Protein AF-A0ABD0YNB4-F1 (afdb_monomer_lite)

Structure (mmCIF, N/CA/C/O backbone):
data_AF-A0ABD0YNB4-F1
#
_entry.id   AF-A0ABD0YNB4-F1
#
loop_
_atom_site.group_PDB
_atom_site.id
_atom_site.type_symbol
_atom_site.label_atom_id
_atom_site.label_alt_id
_atom_site.label_comp_id
_atom_site.label_asym_id
_atom_site.label_entity_id
_atom_site.label_seq_id
_atom_site.pdbx_PDB_ins_code
_atom_site.Cartn_x
_atom_site.Cartn_y
_atom_site.Cartn_z
_atom_site.occupancy
_atom_site.B_iso_or_equiv
_atom_site.auth_seq_id
_atom_site.auth_comp_id
_atom_site.auth_asym_id
_atom_site.auth_atom_id
_atom_site.pdbx_PDB_model_num
ATOM 1 N N . MET A 1 1 ? 12.317 -0.339 2.450 1.00 82.00 1 MET A N 1
ATOM 2 C CA . MET A 1 1 ? 10.847 -0.468 2.370 1.00 82.00 1 MET A CA 1
ATOM 3 C C . MET A 1 1 ? 10.523 -1.941 2.493 1.00 82.00 1 MET A C 1
ATOM 5 O O . MET A 1 1 ? 11.152 -2.725 1.798 1.00 82.00 1 MET A O 1
ATOM 9 N N . LEU A 1 2 ? 9.630 -2.320 3.398 1.00 81.44 2 LEU A N 1
ATOM 10 C CA . LEU A 1 2 ? 9.230 -3.713 3.600 1.00 81.44 2 LEU A CA 1
ATOM 11 C C . LEU A 1 2 ? 7.860 -3.929 2.952 1.00 81.44 2 LEU A C 1
ATOM 13 O O . LEU A 1 2 ? 6.953 -3.135 3.179 1.00 81.44 2 LEU A O 1
ATOM 17 N N . ILE A 1 3 ? 7.726 -4.971 2.138 1.00 80.88 3 ILE A N 1
ATOM 18 C CA . ILE A 1 3 ? 6.467 -5.367 1.508 1.00 80.88 3 ILE A CA 1
ATOM 19 C C . ILE A 1 3 ? 6.102 -6.736 2.058 1.00 80.88 3 ILE A C 1
ATOM 21 O O . ILE A 1 3 ? 6.838 -7.705 1.867 1.00 80.88 3 ILE A O 1
ATOM 25 N N . LEU A 1 4 ? 4.978 -6.791 2.762 1.00 76.44 4 LEU A N 1
ATOM 26 C CA . LEU A 1 4 ? 4.425 -8.001 3.343 1.00 76.44 4 LEU A CA 1
ATOM 27 C C . LEU A 1 4 ? 3.108 -8.335 2.656 1.00 76.44 4 LEU A C 1
ATOM 29 O O . LEU A 1 4 ? 2.296 -7.456 2.360 1.00 76.44 4 LEU A O 1
ATOM 33 N N . SER A 1 5 ? 2.878 -9.618 2.444 1.00 75.94 5 SER A N 1
ATOM 34 C CA . SER A 1 5 ? 1.651 -10.124 1.852 1.00 75.94 5 SER A CA 1
ATOM 35 C C . SER A 1 5 ? 1.258 -11.447 2.482 1.00 75.94 5 SER A C 1
ATOM 37 O O . SER A 1 5 ? 2.125 -12.252 2.818 1.00 75.94 5 SER A O 1
ATOM 39 N N . ARG A 1 6 ? -0.050 -11.688 2.610 1.00 65.06 6 ARG A N 1
ATOM 40 C CA . ARG A 1 6 ? -0.558 -12.986 3.080 1.00 65.06 6 ARG A CA 1
ATOM 41 C C . ARG A 1 6 ? -0.486 -14.079 2.013 1.00 65.06 6 ARG A C 1
ATOM 43 O O . ARG A 1 6 ? -0.514 -15.256 2.338 1.00 65.06 6 ARG A O 1
ATOM 50 N N . VAL A 1 7 ? -0.299 -13.720 0.743 1.00 56.59 7 VAL A N 1
ATOM 51 C CA . VAL A 1 7 ? -0.132 -14.704 -0.333 1.00 56.59 7 VAL A CA 1
ATOM 52 C C . VAL A 1 7 ? 1.343 -14.950 -0.574 1.00 56.59 7 VAL A C 1
ATOM 54 O O . VAL A 1 7 ? 1.975 -14.351 -1.438 1.00 56.59 7 VAL A O 1
ATOM 57 N N . GLY A 1 8 ? 1.891 -15.889 0.184 1.00 46.72 8 GLY A N 1
ATOM 58 C CA . GLY A 1 8 ? 3.051 -16.627 -0.285 1.00 46.72 8 GLY A CA 1
ATOM 59 C C . GLY A 1 8 ? 2.567 -17.665 -1.285 1.00 46.72 8 GLY A C 1
ATOM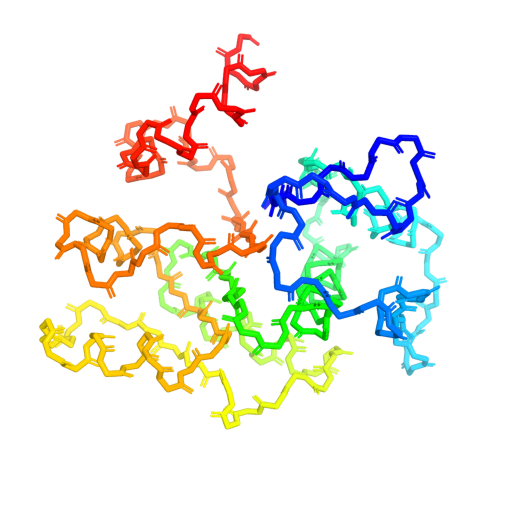 60 O O . GLY A 1 8 ? 2.201 -18.765 -0.880 1.00 46.72 8 GLY A O 1
ATOM 61 N N . GLY A 1 9 ? 2.524 -17.335 -2.577 1.00 44.91 9 GLY A N 1
ATOM 62 C CA . GLY A 1 9 ? 2.409 -18.373 -3.598 1.00 44.91 9 GLY A CA 1
ATOM 63 C C . GLY A 1 9 ? 3.583 -19.328 -3.406 1.00 44.91 9 GLY A C 1
ATOM 64 O O . GLY A 1 9 ? 4.727 -18.949 -3.668 1.00 44.91 9 GLY A O 1
ATOM 65 N N . LYS A 1 10 ? 3.335 -20.539 -2.890 1.00 41.69 10 LYS A N 1
ATOM 66 C CA . LYS A 1 10 ? 4.365 -21.579 -2.896 1.00 41.69 10 LYS A CA 1
ATOM 67 C C . L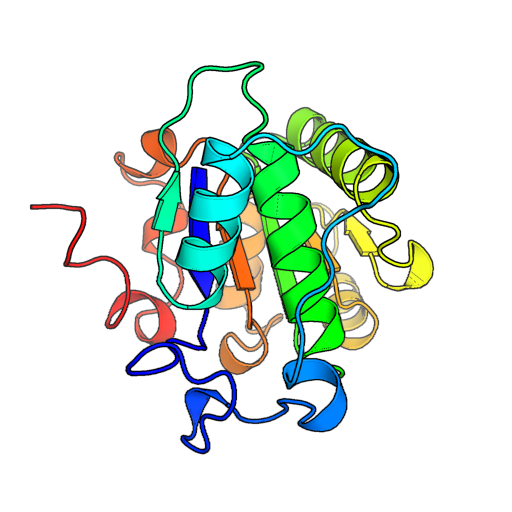YS A 1 10 ? 4.730 -21.813 -4.363 1.00 41.69 10 LYS A C 1
ATOM 69 O O . LYS A 1 10 ? 3.858 -22.000 -5.207 1.00 41.69 10 LYS A O 1
ATOM 74 N N . ASP A 1 11 ? 6.016 -21.681 -4.664 1.00 50.84 11 ASP A N 1
ATOM 75 C CA . ASP A 1 11 ? 6.606 -22.028 -5.960 1.00 50.84 11 ASP A CA 1
ATOM 76 C C . ASP A 1 11 ? 6.149 -21.186 -7.167 1.00 50.84 11 ASP A C 1
ATOM 78 O O . ASP A 1 11 ? 6.137 -21.653 -8.303 1.00 50.84 11 ASP A O 1
ATOM 82 N N . GLY A 1 12 ? 5.813 -19.907 -6.952 1.00 50.81 12 GLY A N 1
ATOM 83 C CA . GLY A 1 12 ? 5.569 -18.962 -8.054 1.00 50.81 12 GLY A CA 1
ATOM 84 C C . GLY A 1 12 ? 4.272 -19.207 -8.833 1.00 50.81 12 GLY A C 1
ATOM 85 O O . GLY A 1 12 ? 4.070 -18.604 -9.889 1.00 50.81 12 GLY A O 1
ATOM 86 N N . CYS A 1 13 ? 3.386 -20.060 -8.313 1.00 48.88 13 CYS A N 1
ATOM 87 C CA . CYS A 1 13 ? 2.046 -20.232 -8.846 1.00 48.88 13 CYS A CA 1
ATOM 88 C C . CYS A 1 13 ? 1.112 -19.163 -8.258 1.00 48.88 13 CYS A C 1
ATOM 90 O O . CYS A 1 13 ? 1.009 -19.009 -7.041 1.00 48.88 13 CYS A O 1
ATOM 92 N N . LEU A 1 14 ? 0.426 -18.417 -9.130 1.00 53.97 14 LEU A N 1
ATOM 93 C CA . LEU A 1 14 ? -0.563 -17.397 -8.748 1.00 53.97 14 LEU A CA 1
ATOM 94 C C . LEU A 1 14 ? -1.839 -18.005 -8.138 1.00 53.97 14 LEU A C 1
ATOM 96 O O . LEU A 1 14 ? -2.616 -17.297 -7.505 1.00 53.97 14 LEU A O 1
ATOM 100 N N . LEU A 1 15 ? -2.059 -19.307 -8.334 1.00 51.72 15 LEU A N 1
ATOM 101 C CA . LEU A 1 15 ? -3.236 -20.028 -7.869 1.00 51.72 15 LEU A CA 1
ATOM 102 C C . LEU A 1 15 ? -2.878 -20.823 -6.609 1.00 51.72 15 LEU A C 1
ATOM 104 O O . LEU A 1 15 ? -2.330 -21.920 -6.680 1.00 51.72 15 LEU A O 1
ATOM 108 N N . TYR A 1 16 ? -3.174 -20.246 -5.446 1.00 56.62 16 TYR A N 1
ATOM 109 C CA . TYR A 1 16 ? -3.058 -20.901 -4.146 1.00 56.62 16 TYR A CA 1
ATOM 110 C C . TYR A 1 16 ? -4.453 -21.010 -3.522 1.00 56.62 16 TYR A C 1
ATOM 112 O O . TYR A 1 16 ? -5.180 -20.025 -3.502 1.00 56.62 16 TYR A O 1
ATOM 120 N N . ASN A 1 17 ? -4.819 -22.188 -3.004 1.00 53.78 17 ASN A N 1
ATOM 121 C CA . ASN A 1 17 ? -6.152 -22.466 -2.439 1.00 53.78 17 ASN A CA 1
ATOM 122 C C . ASN A 1 17 ? -6.136 -22.698 -0.912 1.00 53.78 17 ASN A C 1
ATOM 124 O O . ASN A 1 17 ? -7.071 -23.276 -0.363 1.00 53.78 17 ASN A O 1
ATOM 128 N N . GLY A 1 18 ? -5.074 -22.296 -0.203 1.00 61.97 18 GLY A N 1
ATOM 129 C CA . GLY A 1 18 ? -5.053 -22.365 1.265 1.00 61.97 18 GLY A CA 1
ATOM 130 C C . GLY A 1 18 ? -5.853 -21.236 1.925 1.00 61.97 18 GLY A C 1
ATOM 131 O O . GLY A 1 18 ? -6.224 -20.269 1.265 1.00 61.97 18 GLY A O 1
ATOM 132 N N . ALA A 1 19 ? -6.057 -21.313 3.245 1.00 63.75 19 ALA A N 1
ATOM 133 C CA . ALA A 1 19 ? -6.805 -20.306 4.015 1.00 63.75 19 ALA A CA 1
ATOM 134 C C . ALA A 1 19 ? -6.284 -18.863 3.818 1.00 63.75 19 ALA A C 1
ATOM 136 O O . ALA A 1 19 ? -7.056 -17.910 3.797 1.00 63.75 19 ALA A O 1
ATOM 137 N N . GLU A 1 20 ? -4.979 -18.692 3.587 1.00 63.22 20 GLU A N 1
ATOM 138 C CA . GLU A 1 20 ? -4.369 -17.386 3.291 1.00 63.22 20 GLU A CA 1
ATOM 139 C C . GLU A 1 20 ? -4.918 -16.738 1.997 1.00 63.22 20 GLU A C 1
ATOM 141 O O . GLU A 1 20 ? -4.950 -15.509 1.877 1.00 63.22 20 GLU A O 1
ATOM 146 N N . ALA A 1 21 ? -5.383 -17.552 1.039 1.00 69.06 21 ALA A N 1
ATOM 147 C CA . ALA A 1 21 ? -5.965 -17.112 -0.228 1.00 69.06 21 ALA A CA 1
ATOM 148 C C . ALA A 1 21 ? -7.466 -16.796 -0.154 1.00 69.06 21 ALA A C 1
ATOM 150 O O . ALA A 1 21 ? -8.064 -16.453 -1.173 1.00 69.06 21 ALA A O 1
ATOM 151 N N . GLU A 1 22 ? -8.087 -16.858 1.025 1.00 78.56 22 GLU A N 1
ATOM 152 C CA . GLU A 1 22 ? -9.493 -16.492 1.193 1.00 78.56 22 GLU A CA 1
ATOM 153 C C . GLU A 1 22 ? -9.784 -15.092 0.618 1.00 78.56 22 GLU A C 1
ATOM 155 O O . GLU A 1 22 ? -9.118 -14.103 0.959 1.00 78.56 22 GLU A O 1
ATOM 160 N N . GLY A 1 23 ? -10.789 -15.018 -0.261 1.00 82.56 23 GLY A N 1
ATOM 161 C CA . GLY A 1 23 ? -11.190 -13.797 -0.961 1.00 82.56 23 GLY A CA 1
ATOM 162 C C . GLY A 1 23 ? -10.375 -13.469 -2.218 1.00 82.56 23 GLY A C 1
ATOM 163 O O . GLY A 1 23 ? -10.531 -12.368 -2.749 1.00 82.56 23 GLY A O 1
ATOM 164 N N . PHE A 1 24 ? -9.510 -14.378 -2.686 1.00 86.56 24 PHE A N 1
ATOM 165 C CA . PHE A 1 24 ? -8.754 -14.216 -3.929 1.00 86.56 24 PHE A CA 1
ATOM 166 C C . PHE A 1 24 ? -9.649 -14.392 -5.159 1.00 86.56 24 PHE A C 1
ATOM 168 O O . PHE A 1 24 ? -10.348 -15.392 -5.316 1.00 86.56 24 PHE A O 1
ATOM 175 N N . HIS A 1 25 ? -9.601 -13.428 -6.070 1.00 86.81 25 HIS A N 1
ATOM 176 C CA . HIS A 1 25 ? -10.350 -13.452 -7.314 1.00 86.81 25 HIS A CA 1
ATOM 177 C C . HIS A 1 25 ? -9.531 -14.133 -8.415 1.00 86.81 25 HIS A C 1
ATOM 179 O O . HIS A 1 25 ? -8.667 -13.508 -9.033 1.00 86.81 25 HIS A O 1
ATOM 185 N N . ILE A 1 26 ? -9.843 -15.403 -8.694 1.00 83.12 26 ILE A N 1
ATOM 186 C CA . ILE A 1 26 ? -9.086 -16.286 -9.601 1.00 83.12 26 ILE A CA 1
ATOM 187 C C . ILE A 1 26 ? -8.769 -15.606 -10.938 1.00 83.12 26 ILE A C 1
ATOM 189 O O . ILE A 1 26 ? -7.603 -15.478 -11.297 1.00 83.12 26 ILE A O 1
ATOM 193 N N . ALA A 1 27 ? -9.780 -15.090 -11.643 1.00 85.44 27 ALA A N 1
ATOM 194 C CA . ALA A 1 27 ? -9.582 -14.474 -12.958 1.00 85.44 27 ALA A CA 1
ATOM 195 C C . ALA A 1 27 ? -8.778 -13.160 -12.913 1.00 85.44 27 ALA A C 1
ATOM 197 O O . ALA A 1 27 ? -8.193 -12.754 -13.911 1.00 85.44 27 ALA A O 1
ATOM 198 N N . ALA A 1 28 ? -8.736 -12.475 -11.766 1.00 86.88 28 ALA A N 1
ATOM 199 C CA . ALA A 1 28 ? -7.890 -11.290 -11.617 1.00 86.88 28 ALA A CA 1
ATOM 200 C C . ALA A 1 28 ? -6.448 -11.692 -11.295 1.00 86.88 28 ALA A C 1
ATOM 202 O O . ALA A 1 28 ? -5.525 -10.991 -11.707 1.00 86.88 28 ALA A O 1
ATOM 203 N N . GLY A 1 29 ? -6.301 -12.799 -10.564 1.00 84.62 29 GLY A N 1
ATOM 204 C CA . GLY A 1 29 ? -5.067 -13.419 -10.110 1.00 84.62 29 GLY A CA 1
ATOM 205 C C . GLY A 1 29 ? -4.245 -14.116 -11.183 1.00 84.62 29 GLY A C 1
ATOM 206 O O . GLY A 1 29 ? -3.055 -14.296 -10.982 1.00 84.62 29 GLY A O 1
ATOM 207 N N . THR A 1 30 ? -4.821 -14.477 -12.333 1.00 83.81 30 THR A N 1
ATOM 208 C CA . THR A 1 30 ? -4.075 -15.126 -13.431 1.00 83.81 30 THR A CA 1
ATOM 209 C C . THR A 1 30 ? -2.986 -14.242 -14.039 1.00 83.81 30 THR A C 1
ATOM 211 O O . THR A 1 30 ? -2.114 -14.739 -14.748 1.00 83.81 30 THR A O 1
ATOM 214 N N . SER A 1 31 ? -3.024 -12.935 -13.784 1.00 88.31 31 SER A N 1
ATOM 215 C CA . SER A 1 31 ? -2.008 -11.986 -14.222 1.00 88.31 31 SER A CA 1
ATOM 216 C C . SER A 1 31 ? -1.770 -10.897 -13.179 1.00 88.31 31 SER A C 1
ATOM 218 O O . SER A 1 31 ? -2.612 -10.626 -12.320 1.00 88.31 31 SER A O 1
ATOM 220 N N . TYR A 1 32 ? -0.613 -10.240 -13.277 1.00 92.69 32 TYR A N 1
ATOM 221 C CA . TYR A 1 32 ? -0.366 -8.970 -12.606 1.00 92.69 32 TYR A CA 1
ATOM 222 C C . TYR A 1 32 ? -0.268 -7.854 -13.647 1.00 92.69 32 TYR A C 1
ATOM 224 O O . TYR A 1 32 ? 0.179 -8.064 -14.774 1.00 92.69 32 TYR A O 1
ATOM 232 N N . ILE A 1 33 ? -0.688 -6.656 -13.263 1.00 94.62 33 ILE A N 1
ATOM 233 C CA . ILE A 1 33 ? -0.614 -5.449 -14.073 1.00 94.62 33 ILE A CA 1
ATOM 234 C C . ILE A 1 33 ? 0.653 -4.687 -13.699 1.00 94.62 33 ILE A C 1
ATOM 236 O O . ILE A 1 33 ? 0.901 -4.405 -12.525 1.00 94.62 33 ILE A O 1
ATOM 240 N N . TYR A 1 34 ? 1.436 -4.344 -14.716 1.00 95.12 34 TYR A N 1
ATOM 241 C CA . TYR A 1 34 ? 2.589 -3.457 -14.632 1.00 95.12 34 TYR A CA 1
ATOM 242 C C . TYR A 1 34 ? 2.307 -2.226 -15.506 1.00 95.12 34 TYR A C 1
ATOM 244 O O . TYR A 1 34 ? 1.738 -2.389 -16.588 1.00 95.12 34 TYR A O 1
ATOM 252 N N . PRO A 1 35 ? 2.646 -1.006 -15.065 1.00 94.00 35 PRO A N 1
ATOM 253 C CA . PRO A 1 35 ? 2.283 0.202 -15.792 1.00 94.00 35 PRO A CA 1
ATOM 254 C C . PRO A 1 35 ? 3.041 0.296 -17.121 1.00 94.00 35 PRO A C 1
ATOM 256 O O . PRO A 1 35 ? 4.241 0.035 -17.185 1.00 94.00 35 PRO A O 1
ATOM 259 N N . THR A 1 36 ? 2.337 0.685 -18.184 1.00 91.25 36 THR A N 1
ATOM 260 C CA . THR A 1 36 ? 2.880 0.798 -19.551 1.00 91.25 36 THR A CA 1
ATOM 261 C C . THR A 1 36 ? 3.365 2.206 -19.894 1.00 91.25 36 THR A C 1
ATOM 263 O O . THR A 1 36 ? 4.076 2.395 -20.875 1.00 91.25 36 THR A O 1
ATOM 266 N N . ASN A 1 37 ? 3.010 3.199 -19.078 1.00 90.19 37 ASN A N 1
ATOM 267 C CA . ASN A 1 37 ? 3.365 4.610 -19.240 1.00 90.19 37 ASN A CA 1
ATOM 268 C C . ASN A 1 37 ? 4.705 4.997 -18.581 1.00 90.19 37 ASN A C 1
ATOM 270 O O . ASN A 1 37 ? 5.059 6.173 -18.568 1.00 90.19 37 ASN A O 1
ATOM 274 N N . PHE A 1 38 ? 5.452 4.031 -18.038 1.00 89.75 38 PHE A N 1
ATOM 275 C CA . PHE A 1 38 ? 6.780 4.240 -17.455 1.00 89.75 38 PHE A CA 1
ATOM 276 C C . PHE A 1 38 ? 7.816 3.334 -18.130 1.00 89.75 38 PHE A C 1
ATOM 278 O O . PHE A 1 38 ? 7.490 2.207 -18.507 1.00 89.75 38 PHE A O 1
ATOM 285 N N . PRO A 1 39 ? 9.083 3.776 -18.250 1.00 90.50 39 PRO A N 1
ATOM 286 C CA . PRO A 1 39 ? 10.145 2.926 -18.769 1.00 90.50 39 PRO A CA 1
ATOM 287 C C . PRO A 1 39 ? 10.370 1.729 -17.844 1.00 90.50 39 PRO A C 1
ATOM 289 O O . PRO A 1 39 ? 10.565 1.883 -16.635 1.00 90.50 39 PRO A O 1
ATOM 292 N N . VAL A 1 40 ? 10.389 0.530 -18.423 1.00 92.06 40 VAL A N 1
ATOM 293 C CA . VAL A 1 40 ? 10.623 -0.703 -17.672 1.00 92.06 40 VAL A CA 1
ATOM 294 C C . VAL A 1 40 ? 12.093 -0.783 -17.275 1.00 92.06 40 VAL A C 1
ATOM 296 O O . VAL A 1 40 ? 12.987 -0.820 -18.119 1.00 92.06 40 VAL A O 1
ATOM 299 N N . ARG A 1 41 ? 12.350 -0.847 -15.968 1.00 95.06 41 ARG A N 1
ATOM 300 C CA . ARG A 1 41 ? 13.682 -1.113 -15.418 1.00 95.06 41 ARG A CA 1
ATOM 301 C C . ARG A 1 41 ? 13.718 -2.529 -14.872 1.00 95.06 41 ARG A C 1
ATOM 303 O O . ARG A 1 41 ? 12.956 -2.856 -13.961 1.00 95.06 41 ARG A O 1
ATOM 310 N N . GLN A 1 42 ? 14.634 -3.352 -15.381 1.00 94.31 42 GLN A N 1
ATOM 311 C CA . GLN A 1 42 ? 14.673 -4.782 -15.062 1.00 94.31 42 GLN A CA 1
ATOM 312 C C . GLN A 1 42 ? 14.743 -5.056 -13.553 1.00 94.31 42 GLN A C 1
ATOM 314 O O . GLN A 1 42 ? 14.032 -5.922 -13.053 1.00 94.31 42 GLN A O 1
ATOM 319 N N . TYR A 1 43 ? 15.528 -4.277 -12.799 1.00 94.69 43 TYR A N 1
ATOM 320 C CA . TYR A 1 43 ? 15.617 -4.442 -11.345 1.00 94.69 43 TYR A CA 1
ATOM 321 C C . TYR A 1 43 ? 14.276 -4.181 -10.638 1.00 94.69 43 TYR A C 1
ATOM 323 O O . TYR A 1 43 ? 13.929 -4.907 -9.710 1.00 94.69 43 TYR A O 1
ATOM 331 N N . GLN A 1 44 ? 13.488 -3.199 -11.095 1.00 95.62 44 GLN A N 1
ATOM 332 C CA . GLN A 1 44 ? 12.164 -2.914 -10.534 1.00 95.62 44 GLN A CA 1
ATOM 333 C C . GLN A 1 44 ? 11.183 -4.030 -10.882 1.00 95.62 44 GLN A C 1
ATOM 335 O O . GLN A 1 44 ? 10.436 -4.464 -10.014 1.00 95.62 44 GLN A O 1
ATOM 340 N N . ALA A 1 45 ? 11.205 -4.523 -12.125 1.00 94.69 45 ALA A N 1
ATOM 341 C CA . ALA A 1 45 ? 10.367 -5.640 -12.556 1.00 94.69 45 ALA A CA 1
ATOM 342 C C . ALA A 1 45 ? 10.652 -6.914 -11.742 1.00 94.69 45 ALA A C 1
ATOM 344 O O . ALA A 1 45 ? 9.721 -7.547 -11.242 1.00 94.69 45 ALA A O 1
ATOM 345 N N . THR A 1 46 ? 11.930 -7.241 -11.527 1.00 94.44 46 THR A N 1
ATOM 346 C CA . THR A 1 46 ? 12.341 -8.360 -10.669 1.00 94.44 46 THR A CA 1
ATOM 347 C C . THR A 1 46 ? 11.871 -8.160 -9.230 1.00 94.44 46 THR A C 1
ATOM 349 O O . THR A 1 46 ? 11.289 -9.073 -8.653 1.00 94.44 46 THR A O 1
ATOM 352 N N . MET A 1 47 ? 12.060 -6.970 -8.649 1.00 94.88 47 MET A N 1
ATOM 353 C CA . MET A 1 47 ? 11.620 -6.688 -7.277 1.00 94.88 47 MET A CA 1
ATOM 354 C C . MET A 1 47 ? 10.098 -6.743 -7.123 1.00 94.88 47 MET A C 1
ATOM 356 O O . MET A 1 47 ? 9.626 -7.289 -6.129 1.00 94.88 47 MET A O 1
ATOM 360 N N . VAL A 1 48 ? 9.328 -6.242 -8.096 1.00 95.06 48 VAL A N 1
ATOM 361 C CA . VAL A 1 48 ? 7.862 -6.372 -8.118 1.00 95.06 48 VAL A CA 1
ATOM 362 C C . VAL A 1 48 ? 7.474 -7.843 -8.144 1.00 95.06 48 VAL A C 1
ATOM 364 O O . VAL A 1 48 ? 6.712 -8.277 -7.286 1.00 95.06 48 VAL A O 1
ATOM 367 N N . LYS A 1 49 ? 8.033 -8.622 -9.079 1.00 92.00 49 LYS A N 1
ATOM 368 C CA . LYS A 1 49 ? 7.730 -10.051 -9.201 1.00 92.00 49 LYS A CA 1
ATOM 369 C C . LYS A 1 49 ? 8.029 -10.783 -7.895 1.00 92.00 49 LYS A C 1
ATOM 371 O O . LYS A 1 49 ? 7.160 -11.476 -7.391 1.00 92.00 49 LYS A O 1
ATOM 376 N N . THR A 1 50 ? 9.204 -10.579 -7.303 1.00 91.06 50 THR A N 1
ATOM 377 C CA . THR A 1 50 ? 9.551 -11.177 -6.006 1.00 91.06 50 THR A CA 1
ATOM 378 C C . THR A 1 50 ? 8.572 -10.755 -4.909 1.00 91.06 50 THR A C 1
ATOM 380 O O . THR A 1 50 ? 8.064 -11.616 -4.199 1.00 91.06 50 THR A O 1
ATOM 383 N N . SER A 1 51 ? 8.239 -9.464 -4.822 1.00 90.88 51 SER A N 1
ATOM 384 C CA . SER A 1 51 ? 7.339 -8.918 -3.793 1.00 90.88 51 SER A CA 1
ATOM 385 C C . SER A 1 51 ? 5.885 -9.384 -3.920 1.00 90.88 51 SER A C 1
ATOM 387 O O . SER A 1 51 ? 5.141 -9.307 -2.949 1.00 90.88 51 SER A O 1
ATOM 389 N N . LEU A 1 52 ? 5.459 -9.848 -5.101 1.00 89.44 52 LEU A N 1
ATOM 390 C CA . LEU A 1 52 ? 4.116 -10.404 -5.298 1.00 89.44 52 LEU A CA 1
ATOM 391 C C . LEU A 1 52 ? 3.959 -11.795 -4.675 1.00 89.44 52 LEU A C 1
ATOM 393 O O . LEU A 1 52 ? 2.846 -12.146 -4.295 1.00 89.44 52 LEU A O 1
ATOM 397 N N . PHE A 1 53 ? 5.050 -12.562 -4.566 1.00 82.81 53 PHE A N 1
ATOM 398 C CA . PHE A 1 53 ? 5.031 -13.959 -4.108 1.00 82.81 53 PHE A CA 1
ATOM 399 C C . PHE A 1 53 ? 5.778 -14.191 -2.7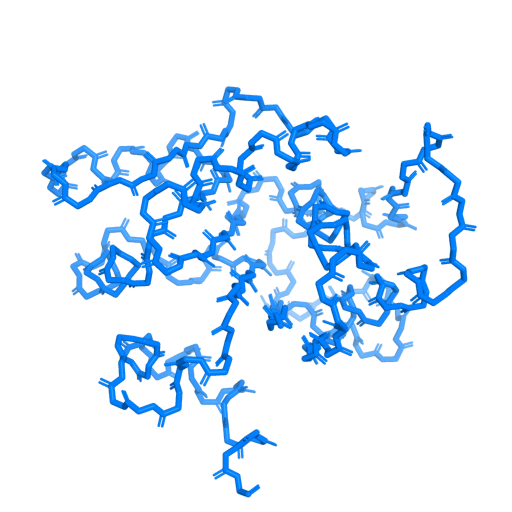94 1.00 82.81 53 PHE A C 1
ATOM 401 O O . PHE A 1 53 ? 5.671 -15.267 -2.207 1.00 82.81 53 PHE A O 1
ATOM 408 N N . LYS A 1 54 ? 6.589 -13.224 -2.355 1.00 83.38 54 LYS A N 1
ATOM 409 C CA . LYS A 1 54 ? 7.423 -13.322 -1.158 1.00 83.38 54 LYS A CA 1
ATOM 410 C C . LYS A 1 54 ? 7.417 -12.006 -0.400 1.00 83.38 54 LYS A C 1
ATOM 412 O O . LYS A 1 54 ? 7.549 -10.929 -0.983 1.00 83.38 54 LYS A O 1
ATOM 417 N N . ASN A 1 55 ? 7.390 -12.114 0.922 1.00 83.62 55 ASN A N 1
ATOM 418 C CA . ASN A 1 55 ? 7.688 -10.986 1.794 1.00 83.62 55 ASN A CA 1
ATOM 419 C C . ASN A 1 55 ? 9.098 -10.484 1.491 1.00 83.62 55 ASN A C 1
ATOM 421 O O . ASN A 1 55 ? 10.053 -11.261 1.490 1.00 83.62 55 ASN A O 1
ATOM 425 N N . THR A 1 56 ? 9.213 -9.201 1.170 1.00 86.62 56 THR A N 1
ATOM 426 C CA . THR A 1 56 ? 10.422 -8.654 0.557 1.00 86.62 56 THR A CA 1
ATOM 427 C C . THR A 1 56 ? 10.835 -7.363 1.246 1.00 86.62 56 THR A C 1
ATOM 429 O O . THR A 1 56 ? 10.082 -6.387 1.287 1.00 86.62 56 THR A O 1
ATOM 432 N N . LEU A 1 57 ? 12.074 -7.329 1.742 1.00 89.81 57 LEU A N 1
ATOM 433 C CA . LEU A 1 57 ? 12.743 -6.095 2.140 1.00 89.81 57 LEU A CA 1
ATOM 434 C C . LEU A 1 57 ? 13.423 -5.475 0.914 1.00 89.81 57 LEU A C 1
ATOM 436 O O . LEU A 1 57 ? 14.489 -5.904 0.480 1.00 89.81 57 LEU A O 1
ATOM 440 N N . VAL A 1 58 ? 12.810 -4.436 0.356 1.00 89.50 58 VAL A N 1
ATOM 441 C CA . VAL A 1 58 ? 13.378 -3.670 -0.755 1.00 89.50 58 VAL A CA 1
ATOM 442 C C . VAL A 1 58 ? 14.368 -2.644 -0.204 1.00 89.50 58 VAL A C 1
ATOM 444 O O . VAL A 1 58 ? 13.977 -1.616 0.373 1.00 89.50 58 VAL A O 1
ATOM 447 N N . SER A 1 59 ? 15.655 -2.925 -0.412 1.00 90.38 59 SER A N 1
ATOM 448 C CA . SER A 1 59 ? 16.770 -2.025 -0.113 1.00 90.38 59 SER A CA 1
ATOM 449 C C . SER A 1 59 ? 17.266 -1.363 -1.399 1.00 90.38 59 SER A C 1
ATOM 451 O O . SER A 1 59 ? 18.049 -1.927 -2.157 1.00 90.38 59 SER A O 1
ATOM 453 N N . LEU A 1 60 ? 16.751 -0.165 -1.672 1.00 90.00 60 LEU A N 1
ATOM 454 C CA . LEU A 1 60 ? 17.191 0.691 -2.772 1.00 90.00 60 LEU A CA 1
ATOM 455 C C . LEU A 1 60 ? 17.496 2.095 -2.233 1.00 90.00 60 LEU A C 1
ATOM 457 O O . LEU A 1 60 ? 16.722 2.592 -1.402 1.00 90.00 60 LEU A O 1
ATOM 461 N N . PRO A 1 61 ? 18.536 2.779 -2.741 1.00 88.12 61 PRO A N 1
ATOM 462 C CA . PRO A 1 61 ? 18.726 4.213 -2.549 1.00 88.12 61 PRO A CA 1
ATOM 463 C C . PRO A 1 61 ? 17.480 5.051 -2.883 1.00 88.12 61 PRO A C 1
ATOM 465 O O . PRO A 1 61 ? 16.545 4.621 -3.573 1.00 88.12 61 PRO A O 1
ATOM 468 N N . THR A 1 62 ? 17.415 6.264 -2.343 1.00 86.06 62 THR A N 1
ATOM 469 C CA . THR A 1 62 ? 16.350 7.225 -2.673 1.00 86.06 62 THR A CA 1
ATOM 470 C C . THR A 1 62 ? 16.426 7.611 -4.152 1.00 86.06 62 THR A C 1
ATOM 472 O O . THR A 1 62 ? 17.500 7.633 -4.739 1.00 86.06 62 THR A O 1
ATOM 475 N N . GLY A 1 63 ? 15.273 7.832 -4.787 1.00 85.06 63 GLY A N 1
ATOM 476 C CA . GLY A 1 63 ? 15.196 8.150 -6.220 1.00 85.06 63 GLY A CA 1
ATOM 477 C C . GLY A 1 63 ? 15.211 6.943 -7.171 1.00 85.06 63 GLY A C 1
ATOM 478 O O . GLY A 1 63 ? 14.842 7.091 -8.331 1.00 85.06 63 GLY A O 1
ATOM 479 N N . LEU A 1 64 ? 15.517 5.725 -6.699 1.00 88.00 64 LEU A N 1
ATOM 480 C CA . LEU A 1 64 ? 15.535 4.518 -7.551 1.00 88.00 64 LEU A CA 1
ATOM 481 C C . LEU A 1 64 ? 14.182 3.783 -7.655 1.00 88.00 64 LEU A C 1
ATOM 483 O O . LEU A 1 64 ? 14.093 2.685 -8.202 1.00 88.00 64 LEU A O 1
ATOM 487 N N . GLY A 1 65 ? 13.099 4.400 -7.175 1.00 88.94 65 GLY A N 1
ATOM 488 C CA . GLY A 1 65 ? 11.733 3.919 -7.413 1.00 88.94 65 GLY A CA 1
ATOM 489 C C . GLY A 1 65 ? 11.212 2.868 -6.427 1.00 88.94 65 GLY A C 1
ATOM 490 O O . GLY A 1 65 ? 10.456 1.988 -6.824 1.00 88.94 65 GLY A O 1
ATOM 491 N N . LYS A 1 66 ? 11.542 2.981 -5.133 1.00 93.62 66 LYS A N 1
ATOM 492 C CA . LYS A 1 66 ? 10.893 2.184 -4.069 1.00 93.62 66 LYS A CA 1
ATOM 493 C C . LYS A 1 66 ? 9.364 2.313 -4.110 1.00 93.62 66 LYS A C 1
ATOM 495 O O . LYS A 1 66 ? 8.660 1.312 -4.163 1.00 93.62 66 LYS A O 1
ATOM 500 N N . THR A 1 67 ? 8.865 3.549 -4.177 1.00 93.25 67 THR A N 1
ATOM 501 C CA . THR A 1 67 ? 7.427 3.841 -4.283 1.00 93.25 67 THR A CA 1
ATOM 502 C C . THR A 1 67 ? 6.796 3.243 -5.536 1.00 93.25 67 THR A C 1
ATOM 504 O O . THR A 1 67 ? 5.664 2.782 -5.477 1.00 93.25 67 THR A O 1
ATOM 507 N N . PHE A 1 68 ? 7.526 3.192 -6.654 1.00 95.94 68 PHE A N 1
ATOM 508 C CA . PHE A 1 68 ? 7.042 2.540 -7.868 1.00 95.94 68 PHE A CA 1
ATOM 509 C C . PHE A 1 68 ? 6.782 1.053 -7.627 1.00 95.94 68 PHE A C 1
ATOM 511 O O . PHE A 1 68 ? 5.693 0.569 -7.913 1.00 95.94 68 PHE A O 1
ATOM 518 N N . ILE A 1 69 ? 7.741 0.347 -7.022 1.00 96.31 69 ILE A N 1
ATOM 519 C CA . ILE A 1 69 ? 7.585 -1.074 -6.687 1.00 96.31 69 ILE A CA 1
ATOM 520 C C . ILE A 1 69 ? 6.370 -1.274 -5.768 1.00 96.31 69 ILE A C 1
ATOM 522 O O . ILE A 1 69 ? 5.531 -2.127 -6.050 1.00 96.31 69 ILE A O 1
ATOM 526 N N . ALA A 1 70 ? 6.232 -0.456 -4.719 1.00 95.88 70 ALA A N 1
ATOM 527 C CA . ALA A 1 70 ? 5.088 -0.524 -3.811 1.00 95.88 70 ALA A CA 1
ATOM 528 C C . ALA A 1 70 ? 3.747 -0.283 -4.513 1.00 95.88 70 ALA A C 1
ATOM 530 O O . ALA A 1 70 ? 2.833 -1.082 -4.339 1.00 95.88 70 ALA A O 1
ATOM 531 N N . ALA A 1 71 ? 3.633 0.769 -5.326 1.00 97.00 71 ALA A N 1
ATOM 532 C CA . ALA A 1 71 ? 2.396 1.109 -6.024 1.00 97.00 71 ALA A CA 1
ATOM 533 C C . ALA A 1 71 ? 1.930 -0.038 -6.933 1.00 97.00 71 ALA A C 1
ATOM 535 O O . ALA A 1 71 ? 0.756 -0.412 -6.907 1.00 97.00 71 ALA A O 1
ATOM 536 N N . VAL A 1 72 ? 2.859 -0.645 -7.684 1.00 97.19 72 VAL A N 1
ATOM 537 C CA . VAL A 1 72 ? 2.561 -1.792 -8.554 1.00 97.19 72 VAL A CA 1
ATOM 538 C C . VAL A 1 72 ? 2.092 -2.995 -7.736 1.00 97.19 72 VAL A C 1
ATOM 540 O O . VAL A 1 72 ? 1.086 -3.614 -8.081 1.00 97.19 72 VAL A O 1
ATOM 543 N N . VAL A 1 73 ? 2.769 -3.324 -6.632 1.00 96.50 73 VAL A N 1
ATOM 544 C CA . VAL A 1 73 ? 2.368 -4.456 -5.782 1.00 96.50 73 VAL A CA 1
ATOM 545 C C . VAL A 1 73 ? 0.998 -4.213 -5.146 1.00 96.50 73 VAL A C 1
ATOM 547 O O . VAL A 1 73 ? 0.110 -5.059 -5.252 1.00 96.50 73 VAL A O 1
ATOM 550 N N . MET A 1 74 ? 0.790 -3.038 -4.553 1.00 97.44 74 MET A N 1
ATOM 551 C CA . MET A 1 74 ? -0.474 -2.649 -3.925 1.00 97.44 74 MET A CA 1
ATOM 552 C C . MET A 1 74 ? -1.652 -2.731 -4.893 1.00 97.44 74 MET A C 1
ATOM 554 O O . MET A 1 74 ? -2.697 -3.274 -4.538 1.00 97.44 74 MET A O 1
ATOM 558 N N . TYR A 1 75 ? -1.488 -2.226 -6.118 1.00 97.31 75 TYR A N 1
ATOM 559 C CA . TYR A 1 75 ? -2.544 -2.254 -7.128 1.00 97.31 75 TYR A CA 1
ATOM 560 C C . TYR A 1 75 ? -2.950 -3.685 -7.507 1.00 97.31 75 TYR A C 1
ATOM 562 O O . TYR A 1 75 ? -4.134 -3.979 -7.677 1.00 97.31 75 TYR A O 1
ATOM 570 N N . ASN A 1 76 ? -1.982 -4.598 -7.593 1.00 95.94 76 ASN A N 1
ATOM 571 C CA . ASN A 1 76 ? -2.270 -5.998 -7.885 1.00 95.94 76 ASN A CA 1
ATOM 572 C C . ASN A 1 76 ? -3.011 -6.681 -6.738 1.00 95.94 76 ASN A C 1
ATOM 574 O O . ASN A 1 76 ? -4.041 -7.300 -6.982 1.00 95.94 76 ASN A O 1
ATOM 578 N N . TYR A 1 77 ? -2.590 -6.475 -5.490 1.00 94.50 77 TYR A N 1
ATOM 579 C CA . TYR A 1 77 ? -3.331 -6.984 -4.331 1.00 94.50 77 TYR A CA 1
ATOM 580 C C . TYR A 1 77 ? -4.737 -6.388 -4.211 1.00 94.50 77 TYR A C 1
ATOM 582 O O . TYR A 1 77 ? -5.677 -7.105 -3.874 1.00 94.50 77 TYR A O 1
ATOM 590 N N . TYR A 1 78 ? -4.907 -5.110 -4.552 1.00 96.06 78 TYR A N 1
ATOM 591 C CA . TYR A 1 78 ? -6.222 -4.481 -4.654 1.00 96.06 78 TYR A CA 1
ATOM 592 C C . TYR A 1 78 ? -7.109 -5.191 -5.692 1.00 96.06 78 TYR A C 1
ATOM 594 O O . TYR A 1 78 ? -8.271 -5.479 -5.420 1.00 96.06 78 TYR A O 1
ATOM 602 N N . ARG A 1 79 ? -6.586 -5.540 -6.870 1.00 94.94 79 ARG A N 1
ATOM 603 C CA . ARG A 1 79 ? -7.346 -6.298 -7.880 1.00 94.94 79 ARG A CA 1
ATOM 604 C C . ARG A 1 79 ? -7.646 -7.731 -7.457 1.00 94.94 79 ARG A C 1
ATOM 606 O O . ARG A 1 79 ? -8.746 -8.225 -7.683 1.00 94.94 79 ARG A O 1
ATOM 613 N N . TRP A 1 80 ? -6.649 -8.405 -6.901 1.00 93.38 80 TRP A N 1
ATOM 614 C CA . TRP A 1 80 ? -6.721 -9.818 -6.555 1.00 93.38 80 TRP A CA 1
ATOM 615 C C . TRP A 1 80 ? -7.629 -10.089 -5.365 1.00 93.38 80 TRP A C 1
ATOM 617 O O . TRP A 1 80 ? -8.180 -11.177 -5.280 1.00 93.38 80 TRP A O 1
ATOM 627 N N . TYR A 1 81 ? -7.835 -9.106 -4.486 1.00 92.38 81 TYR A N 1
ATOM 628 C CA . TYR A 1 81 ? -8.686 -9.239 -3.307 1.00 92.38 81 TYR A CA 1
ATOM 629 C C . TYR A 1 81 ? -9.792 -8.181 -3.270 1.00 92.38 81 TYR A C 1
ATOM 631 O O . TYR A 1 81 ? -9.667 -7.201 -2.526 1.00 92.38 81 TYR A O 1
ATOM 639 N N . PRO A 1 82 ? -10.906 -8.372 -4.005 1.00 91.81 82 PRO A N 1
ATOM 640 C CA . PRO A 1 82 ? -12.049 -7.454 -4.021 1.00 91.81 82 PRO A CA 1
ATOM 641 C C . PRO A 1 82 ? -12.584 -7.081 -2.629 1.00 91.81 82 PRO A C 1
ATOM 643 O O . PRO A 1 82 ? -12.976 -5.941 -2.410 1.00 91.81 82 PRO A O 1
ATOM 646 N N . CYS A 1 83 ? -12.526 -8.003 -1.664 1.00 90.69 83 CYS A N 1
ATOM 647 C CA . CYS A 1 83 ? -12.959 -7.764 -0.280 1.00 90.69 83 CYS A CA 1
ATOM 648 C C . CYS A 1 83 ? -11.797 -7.488 0.697 1.00 90.69 83 CYS A C 1
ATOM 650 O O . CYS A 1 83 ? -12.026 -7.219 1.875 1.00 90.69 83 CYS A O 1
ATOM 652 N N . GLY A 1 84 ? -10.549 -7.574 0.229 1.00 91.88 84 GLY A N 1
ATOM 653 C CA . GLY A 1 84 ? -9.356 -7.349 1.042 1.00 91.88 84 GLY A CA 1
ATOM 654 C C . GLY A 1 84 ? -8.984 -5.874 1.177 1.00 91.88 84 GLY A C 1
ATOM 655 O O . GLY A 1 84 ? -9.477 -5.006 0.451 1.00 91.88 84 GLY A O 1
ATOM 656 N N . LYS A 1 85 ? -8.079 -5.609 2.118 1.00 94.06 85 LYS A N 1
ATOM 657 C CA . LYS A 1 85 ? -7.516 -4.297 2.431 1.00 94.06 85 LYS A CA 1
ATOM 658 C C . LYS A 1 85 ? -6.031 -4.265 2.080 1.00 94.06 85 LYS A C 1
ATOM 660 O O . LYS A 1 85 ? -5.297 -5.229 2.320 1.00 94.06 85 LYS A O 1
ATOM 665 N N . VAL A 1 86 ? -5.595 -3.141 1.529 1.00 96.38 86 VAL A N 1
ATOM 666 C CA . VAL A 1 86 ? -4.201 -2.844 1.199 1.00 96.38 86 VAL A CA 1
ATOM 667 C C . VAL A 1 86 ? -3.775 -1.636 2.017 1.00 96.38 86 VAL A C 1
ATOM 669 O O . VAL A 1 86 ? -4.470 -0.623 2.025 1.00 96.38 86 VAL A O 1
ATOM 672 N N . VAL A 1 87 ? -2.651 -1.737 2.717 1.00 96.62 87 VAL A N 1
ATOM 673 C CA . VAL A 1 87 ? -2.205 -0.706 3.658 1.00 96.62 87 VAL A CA 1
ATOM 674 C C . VAL A 1 87 ? -0.798 -0.247 3.298 1.00 96.62 87 VAL A C 1
ATOM 676 O O . VAL A 1 87 ? 0.100 -1.065 3.117 1.00 96.62 87 VAL A O 1
ATOM 679 N N . PHE A 1 88 ? -0.596 1.064 3.236 1.00 96.69 88 PHE A N 1
ATOM 680 C CA . PHE A 1 88 ? 0.710 1.701 3.147 1.00 96.69 88 PHE A CA 1
ATOM 681 C C . PHE A 1 88 ? 0.957 2.518 4.413 1.00 96.69 88 PHE A C 1
ATOM 683 O O . PHE A 1 88 ? 0.182 3.413 4.757 1.00 96.69 88 PHE A O 1
ATOM 690 N N . MET A 1 89 ? 2.068 2.236 5.085 1.00 94.69 89 MET A N 1
ATOM 691 C CA . MET A 1 89 ? 2.504 2.953 6.273 1.00 94.69 89 MET A CA 1
ATOM 692 C C . MET A 1 89 ? 3.712 3.829 5.968 1.00 94.69 89 MET A C 1
ATOM 694 O O . MET A 1 89 ? 4.710 3.349 5.431 1.00 94.69 89 MET A O 1
ATOM 698 N N . ALA A 1 90 ? 3.638 5.101 6.357 1.00 92.88 90 ALA A N 1
ATOM 699 C CA . ALA A 1 90 ? 4.764 6.032 6.302 1.00 92.88 90 ALA A CA 1
ATOM 700 C C . ALA A 1 90 ? 4.951 6.727 7.663 1.00 92.88 90 ALA A C 1
ATOM 702 O O . ALA A 1 90 ? 3.986 6.878 8.416 1.00 92.88 90 ALA A O 1
ATOM 703 N N . PRO A 1 91 ? 6.169 7.177 8.014 1.00 89.50 91 PRO A N 1
ATOM 704 C CA . PRO A 1 91 ? 6.452 7.611 9.381 1.00 89.50 91 PRO A CA 1
ATOM 705 C C . PRO A 1 91 ? 5.789 8.942 9.769 1.00 89.50 91 PRO A C 1
ATOM 707 O O . PRO A 1 91 ? 5.606 9.197 10.955 1.00 89.50 91 PRO A O 1
ATOM 710 N N . THR A 1 92 ? 5.420 9.796 8.810 1.00 91.31 92 THR A N 1
ATOM 711 C CA . THR A 1 92 ? 4.803 11.105 9.082 1.00 91.31 92 THR A CA 1
ATOM 712 C C . THR A 1 92 ? 3.655 11.392 8.116 1.00 91.31 92 THR A C 1
ATOM 714 O O . THR A 1 92 ? 3.656 10.898 6.990 1.00 91.31 92 THR A O 1
ATOM 717 N N . ARG A 1 93 ? 2.690 12.232 8.520 1.00 90.69 93 ARG A N 1
ATOM 718 C CA . ARG A 1 93 ? 1.550 12.620 7.661 1.00 90.69 93 ARG A CA 1
ATOM 719 C C . ARG A 1 93 ? 1.975 13.248 6.320 1.00 90.69 93 ARG A C 1
ATOM 721 O O . ARG A 1 93 ? 1.443 12.830 5.298 1.00 90.69 93 ARG A O 1
ATOM 728 N N . PRO A 1 94 ? 2.966 14.165 6.256 1.00 93.94 94 PRO A N 1
ATOM 729 C CA . PRO A 1 94 ? 3.435 14.684 4.969 1.00 93.94 94 PRO A CA 1
ATOM 730 C C . PRO A 1 94 ? 3.960 13.593 4.027 1.00 93.94 94 PRO A C 1
ATOM 732 O O . PRO A 1 94 ? 3.698 13.646 2.826 1.00 93.94 94 PRO A O 1
ATOM 735 N N . LEU A 1 95 ? 4.652 12.581 4.568 1.00 92.19 95 LEU A N 1
ATOM 736 C CA . LEU A 1 95 ? 5.115 11.438 3.782 1.00 92.19 95 LEU A CA 1
ATOM 737 C C . LEU A 1 95 ? 3.939 10.575 3.326 1.00 92.19 95 LEU A C 1
ATOM 739 O O . LEU A 1 95 ? 3.886 10.218 2.158 1.00 92.19 95 LEU A O 1
ATOM 743 N N . VAL A 1 96 ? 2.955 10.312 4.189 1.00 95.19 96 VAL A N 1
ATOM 744 C CA . VAL A 1 96 ? 1.713 9.619 3.802 1.00 95.19 96 VAL A CA 1
ATOM 745 C C . VAL A 1 96 ? 1.052 10.324 2.607 1.00 95.19 96 VAL A C 1
ATOM 747 O O . VAL A 1 96 ? 0.846 9.702 1.566 1.00 95.19 96 VAL A O 1
ATOM 750 N N . ALA A 1 97 ? 0.824 11.637 2.699 1.00 94.25 97 ALA A N 1
ATOM 751 C CA . ALA A 1 97 ? 0.226 12.431 1.624 1.00 94.25 97 ALA A CA 1
ATOM 752 C C . ALA A 1 97 ? 1.057 12.419 0.325 1.00 94.25 97 ALA A C 1
ATOM 754 O O . ALA A 1 97 ? 0.507 12.398 -0.779 1.00 94.25 97 ALA A O 1
ATOM 755 N N . GLN A 1 98 ? 2.390 12.414 0.431 1.00 95.00 98 GLN A N 1
ATOM 756 C CA . GLN A 1 98 ? 3.281 12.272 -0.721 1.00 95.00 98 GLN A CA 1
ATOM 757 C C . GLN A 1 98 ? 3.129 10.901 -1.393 1.00 95.00 98 GLN A C 1
ATOM 759 O O . GLN A 1 98 ? 3.052 10.834 -2.622 1.00 95.00 98 GLN A O 1
ATOM 764 N N . GLN A 1 99 ? 3.064 9.825 -0.606 1.00 95.19 99 GLN A N 1
ATOM 765 C CA . GLN A 1 99 ? 2.957 8.461 -1.125 1.00 95.19 99 GLN A CA 1
ATOM 766 C C . GLN A 1 99 ? 1.588 8.198 -1.763 1.00 95.19 99 GLN A C 1
ATOM 768 O O . GLN A 1 99 ? 1.540 7.516 -2.782 1.00 95.19 99 GLN A O 1
ATOM 773 N N . ILE A 1 100 ? 0.505 8.806 -1.261 1.00 95.31 100 ILE A N 1
ATOM 774 C CA . ILE A 1 100 ? -0.820 8.778 -1.911 1.00 95.31 100 ILE A CA 1
ATOM 775 C C . ILE A 1 100 ? -0.724 9.315 -3.342 1.00 95.31 100 ILE A C 1
ATOM 777 O O . ILE A 1 100 ? -1.055 8.611 -4.298 1.00 95.31 100 ILE A O 1
ATOM 781 N N . ARG A 1 101 ? -0.214 10.545 -3.504 1.00 94.88 101 ARG A N 1
ATOM 782 C CA . ARG A 1 101 ? -0.065 11.181 -4.825 1.00 94.88 101 ARG A CA 1
ATOM 783 C C . ARG A 1 101 ? 0.812 10.346 -5.753 1.00 94.88 101 ARG A C 1
ATOM 785 O O . ARG A 1 101 ? 0.458 10.124 -6.905 1.00 94.88 101 ARG A O 1
ATOM 792 N N . ALA A 1 102 ? 1.940 9.855 -5.244 1.00 94.12 102 ALA A N 1
ATOM 793 C CA . ALA A 1 102 ? 2.848 9.033 -6.029 1.00 94.12 102 ALA A CA 1
ATOM 794 C C . ALA A 1 102 ? 2.198 7.713 -6.472 1.00 94.12 102 ALA A C 1
ATOM 796 O O . ALA A 1 102 ? 2.326 7.343 -7.636 1.00 94.12 102 ALA A O 1
ATOM 797 N N . CYS A 1 103 ? 1.465 7.029 -5.589 1.00 95.38 103 CYS A N 1
ATOM 798 C CA . CYS A 1 103 ? 0.785 5.784 -5.935 1.00 95.38 103 CYS A CA 1
ATOM 799 C C . CYS A 1 103 ? -0.281 5.998 -7.012 1.00 95.38 103 CYS A C 1
ATOM 801 O O . CYS A 1 103 ? -0.285 5.231 -7.967 1.00 95.38 103 CYS A O 1
ATOM 803 N N . HIS A 1 104 ? -1.106 7.048 -6.910 1.00 94.31 104 HIS A N 1
ATOM 804 C CA . HIS A 1 104 ? -2.112 7.378 -7.931 1.00 94.31 104 HIS A CA 1
ATOM 805 C C . HIS A 1 104 ? -1.500 7.757 -9.286 1.00 94.31 104 HIS A C 1
ATOM 807 O O . HIS A 1 104 ? -2.032 7.388 -10.329 1.00 94.31 104 HIS A O 1
ATOM 813 N N . ASN A 1 105 ? -0.365 8.463 -9.283 1.00 93.81 105 ASN A N 1
ATOM 814 C CA . ASN A 1 105 ? 0.330 8.828 -10.518 1.00 93.81 105 ASN A CA 1
ATOM 815 C C . ASN A 1 105 ? 0.957 7.613 -11.221 1.00 93.81 105 ASN A C 1
ATOM 817 O O . ASN A 1 105 ? 1.071 7.597 -12.445 1.00 93.81 105 ASN A O 1
ATOM 821 N N . ILE A 1 106 ? 1.409 6.618 -10.451 1.00 95.38 106 ILE A N 1
ATOM 822 C CA . ILE A 1 106 ? 2.076 5.423 -10.985 1.00 95.38 106 ILE A CA 1
ATOM 823 C C . ILE A 1 106 ? 1.048 4.377 -11.416 1.00 95.38 106 ILE A C 1
ATOM 825 O O . ILE A 1 106 ? 1.163 3.809 -12.498 1.00 95.38 106 ILE A O 1
ATOM 829 N N . MET A 1 107 ? 0.048 4.132 -10.570 1.00 94.94 107 MET A N 1
ATOM 830 C CA . MET A 1 107 ? -1.025 3.171 -10.788 1.00 94.94 107 MET A CA 1
ATOM 831 C C . MET A 1 107 ? -2.368 3.852 -10.562 1.00 94.94 107 MET A C 1
ATOM 833 O O . MET A 1 107 ? -2.577 4.510 -9.547 1.00 94.94 107 MET A O 1
ATOM 837 N N . ASN A 1 108 ? -3.330 3.613 -11.446 1.00 89.75 108 ASN A N 1
ATOM 838 C CA . ASN A 1 108 ? -4.667 4.186 -11.324 1.00 89.75 108 ASN A CA 1
ATOM 839 C C . ASN A 1 108 ? -5.523 3.444 -10.269 1.00 89.75 108 ASN A C 1
ATOM 841 O O . ASN A 1 108 ? -6.546 2.841 -10.594 1.00 89.75 108 ASN A O 1
ATOM 845 N N . ILE A 1 109 ? -5.071 3.419 -9.008 1.00 91.81 109 ILE A N 1
ATOM 846 C CA . ILE A 1 109 ? -5.871 2.955 -7.865 1.00 91.81 109 ILE A CA 1
ATOM 847 C C . ILE A 1 109 ? -7.055 3.926 -7.711 1.00 91.81 109 ILE A C 1
ATOM 849 O O . ILE A 1 109 ? -6.810 5.133 -7.617 1.00 91.81 109 ILE A O 1
ATOM 853 N N . PRO A 1 110 ? -8.316 3.452 -7.660 1.00 94.00 110 PRO A N 1
ATOM 854 C CA . PRO A 1 110 ? -9.472 4.336 -7.551 1.00 94.00 110 PRO A CA 1
ATOM 855 C C . PRO A 1 110 ? -9.422 5.211 -6.296 1.00 94.00 110 PRO A C 1
ATOM 857 O O . PRO A 1 110 ? -9.404 4.707 -5.177 1.00 94.00 110 PRO A O 1
ATOM 860 N N . VAL A 1 111 ? -9.456 6.535 -6.478 1.00 94.31 111 VAL A N 1
ATOM 861 C CA . VAL A 1 111 ? -9.441 7.506 -5.366 1.00 94.31 111 VAL A CA 1
ATOM 862 C C . VAL A 1 111 ? -10.632 7.292 -4.424 1.00 94.31 111 VAL A C 1
ATOM 864 O O . VAL A 1 111 ? -10.490 7.440 -3.215 1.00 94.31 111 VAL A O 1
ATOM 867 N N . GLY A 1 112 ? -11.786 6.872 -4.957 1.00 95.88 112 GLY A N 1
ATOM 868 C CA . GLY A 1 112 ? -12.976 6.543 -4.165 1.00 95.88 112 GLY A CA 1
ATOM 869 C C . GLY A 1 112 ? -12.773 5.396 -3.166 1.00 95.88 112 GLY A C 1
ATOM 870 O O . GLY A 1 112 ? -13.411 5.402 -2.113 1.00 95.88 112 GLY A O 1
ATOM 871 N N . ASP A 1 113 ? -11.837 4.484 -3.436 1.00 96.38 113 ASP A N 1
ATOM 872 C CA . ASP A 1 113 ? -11.508 3.340 -2.573 1.00 96.38 113 ASP A CA 1
ATOM 873 C C . ASP A 1 113 ? -10.314 3.620 -1.646 1.00 96.38 113 ASP A C 1
ATOM 875 O O . ASP A 1 113 ? -10.004 2.802 -0.769 1.00 96.38 113 ASP A O 1
ATOM 879 N N . THR A 1 114 ? -9.650 4.763 -1.830 1.00 97.25 114 THR A N 1
ATOM 880 C CA . THR A 1 114 ? -8.460 5.177 -1.085 1.00 97.25 114 THR A CA 1
ATOM 881 C C . THR A 1 114 ? -8.819 6.141 0.042 1.00 97.25 114 THR A C 1
ATOM 883 O O . THR A 1 114 ? -9.697 6.993 -0.096 1.00 97.25 114 THR A O 1
ATOM 886 N N . VAL A 1 115 ? -8.116 6.040 1.171 1.00 96.75 115 VAL A N 1
ATOM 887 C CA . VAL A 1 115 ? -8.231 6.997 2.274 1.00 96.75 115 VAL A CA 1
ATOM 888 C C . VAL A 1 115 ? -6.892 7.265 2.957 1.00 96.75 115 VAL A C 1
ATOM 890 O O . VAL A 1 115 ? -6.102 6.350 3.196 1.00 96.75 115 VAL A O 1
ATOM 893 N N . GLU A 1 116 ? -6.661 8.532 3.307 1.00 96.38 116 GLU A N 1
ATOM 894 C CA . GLU A 1 116 ? -5.666 8.918 4.307 1.00 96.38 116 GLU A CA 1
ATOM 895 C C . GLU A 1 116 ? -6.292 8.782 5.699 1.00 96.38 116 GLU A C 1
ATOM 897 O O . GLU A 1 116 ? -7.169 9.563 6.075 1.00 96.38 116 GLU A O 1
ATOM 902 N N . MET A 1 117 ? -5.866 7.787 6.473 1.00 92.81 117 MET A N 1
ATOM 903 C CA . MET A 1 117 ? -6.385 7.592 7.822 1.00 92.81 117 MET A CA 1
ATOM 904 C C . MET A 1 117 ? -5.511 8.317 8.844 1.00 92.81 117 MET A C 1
ATOM 906 O O . MET A 1 117 ? -4.298 8.111 8.928 1.00 92.81 117 MET A O 1
ATOM 910 N N . THR A 1 118 ? -6.145 9.178 9.641 1.00 88.81 118 THR A N 1
ATOM 911 C CA . THR A 1 118 ? -5.466 10.019 10.632 1.00 88.81 118 THR A CA 1
ATOM 912 C C . THR A 1 118 ? -5.920 9.675 12.048 1.00 88.81 118 THR A C 1
ATOM 914 O O . THR A 1 118 ? -7.055 9.264 12.271 1.00 88.81 118 THR A O 1
ATOM 917 N N . GLY A 1 119 ? -5.039 9.885 13.030 1.00 82.12 119 GLY A N 1
ATOM 918 C CA . GLY A 1 119 ? -5.327 9.605 14.444 1.00 82.12 119 GLY A CA 1
ATOM 919 C C . GLY A 1 119 ? -6.277 10.594 15.130 1.00 82.12 119 GLY A C 1
ATOM 920 O O . GLY A 1 119 ? -6.457 10.498 16.335 1.00 82.12 119 GLY A O 1
ATOM 921 N N . ASN A 1 120 ? -6.845 11.555 14.394 1.00 85.75 120 ASN A N 1
ATOM 922 C CA . ASN A 1 120 ? -7.805 12.522 14.938 1.00 85.75 120 ASN A CA 1
ATOM 923 C C . ASN A 1 120 ? -9.258 12.042 14.782 1.00 85.75 120 ASN A C 1
ATOM 925 O O . ASN A 1 120 ? -10.173 12.689 15.284 1.00 85.75 120 ASN A O 1
ATOM 929 N N . LEU A 1 121 ? -9.474 10.949 14.046 1.00 86.12 121 LEU A N 1
ATOM 930 C CA . LEU A 1 121 ? -10.789 10.353 13.850 1.00 86.12 121 LEU A CA 1
ATOM 931 C C . LEU A 1 121 ? -11.205 9.578 15.100 1.00 86.12 121 LEU A C 1
ATOM 933 O O . LEU A 1 121 ? -10.383 8.909 15.726 1.00 86.12 121 LEU A O 1
ATOM 937 N N . ASN A 1 122 ? -12.490 9.631 15.443 1.00 87.00 122 ASN A N 1
ATOM 938 C CA . ASN A 1 122 ? -13.019 8.789 16.510 1.00 87.00 122 ASN A CA 1
ATOM 939 C C . ASN A 1 122 ? -13.162 7.325 16.042 1.00 87.00 122 ASN A C 1
ATOM 941 O O . ASN A 1 122 ? -13.163 7.031 14.843 1.00 87.00 122 ASN A O 1
ATOM 945 N N . ALA A 1 123 ? -13.324 6.398 16.990 1.00 84.38 123 ALA A N 1
ATOM 946 C CA . ALA A 1 123 ? -13.384 4.964 16.694 1.00 84.38 123 ALA A CA 1
ATOM 947 C C . ALA A 1 123 ? -14.504 4.592 15.700 1.00 84.38 123 ALA A C 1
ATOM 949 O O . ALA A 1 123 ? -14.310 3.744 14.830 1.00 84.38 123 ALA A O 1
ATOM 950 N N . GLN A 1 124 ? -15.667 5.248 15.777 1.00 88.06 124 GLN A N 1
ATOM 951 C CA . GLN A 1 124 ? -16.793 4.977 14.879 1.00 88.06 124 GLN A CA 1
ATOM 952 C C . GLN A 1 124 ? -16.503 5.416 13.438 1.00 88.06 124 GLN A C 1
ATOM 954 O O . GLN A 1 124 ? -16.812 4.686 12.492 1.00 88.06 124 GLN A O 1
ATOM 959 N N . GLN A 1 125 ? -15.862 6.571 13.264 1.00 90.75 125 GLN A N 1
ATOM 960 C CA . GLN A 1 125 ? -15.401 7.054 11.962 1.00 90.75 125 GLN A CA 1
ATOM 961 C C . GLN A 1 125 ? -14.348 6.114 11.368 1.00 90.75 125 GLN A C 1
ATOM 963 O O . GLN A 1 125 ? -14.452 5.744 10.200 1.00 90.75 125 GLN A O 1
ATOM 968 N N . GLN A 1 126 ? -13.376 5.668 12.171 1.00 90.56 126 GLN A N 1
ATOM 969 C CA . GLN A 1 126 ? -12.364 4.708 11.722 1.00 90.56 126 GLN A CA 1
ATOM 970 C C . GLN A 1 126 ? -12.996 3.387 11.270 1.00 90.56 126 GLN A C 1
ATOM 972 O O . GLN A 1 126 ? -12.703 2.920 10.173 1.00 90.56 126 GLN A O 1
ATOM 977 N N . MET A 1 127 ? -13.907 2.814 12.064 1.00 89.81 127 MET A N 1
ATOM 978 C CA . MET A 1 127 ? -14.630 1.590 11.695 1.00 89.81 127 MET A CA 1
ATOM 979 C C . MET A 1 127 ? -15.423 1.750 10.395 1.00 89.81 127 MET A C 1
ATOM 981 O O . MET A 1 127 ? -15.474 0.828 9.584 1.00 89.81 127 MET A O 1
ATOM 985 N N . THR A 1 128 ? -16.039 2.914 10.184 1.00 93.56 128 THR A N 1
ATOM 986 C CA . THR A 1 128 ? -16.787 3.213 8.954 1.00 93.56 128 THR A CA 1
ATOM 987 C C . THR A 1 128 ? -15.851 3.226 7.747 1.00 93.56 128 THR A C 1
ATOM 989 O O . THR A 1 128 ? -16.093 2.520 6.771 1.00 93.56 128 THR A O 1
ATOM 992 N N . LEU A 1 129 ? -14.708 3.909 7.853 1.00 95.12 129 LEU A N 1
ATOM 993 C CA . LEU A 1 129 ? -13.689 3.908 6.804 1.00 95.12 129 LEU A CA 1
ATOM 994 C C . LEU A 1 129 ? -13.128 2.506 6.535 1.00 95.12 129 LEU A C 1
ATOM 996 O O . LEU A 1 129 ? -12.968 2.135 5.377 1.00 95.12 129 LEU A O 1
ATOM 1000 N N . TRP A 1 130 ? -12.878 1.697 7.569 1.00 94.19 130 TRP A N 1
ATOM 1001 C CA . TRP A 1 130 ? -12.446 0.304 7.402 1.00 94.19 130 TRP A CA 1
ATOM 1002 C C . TRP A 1 130 ? -13.484 -0.567 6.684 1.00 94.19 130 TRP A C 1
ATOM 1004 O O . TRP A 1 130 ? -13.105 -1.509 5.986 1.00 94.19 130 TRP A O 1
ATOM 1014 N N . LYS A 1 131 ? -14.778 -0.251 6.790 1.00 92.88 131 LYS A N 1
ATOM 1015 C CA . LYS A 1 131 ? -15.841 -0.930 6.033 1.00 92.88 131 LYS A CA 1
ATOM 1016 C C . LYS A 1 131 ? -15.886 -0.463 4.580 1.00 92.88 131 LYS A C 1
ATOM 1018 O O . LYS A 1 131 ? -15.865 -1.301 3.684 1.00 92.88 131 LYS A O 1
ATOM 1023 N N . GLU A 1 132 ? -15.888 0.846 4.356 1.00 94.94 132 GLU A N 1
ATOM 1024 C CA . GLU A 1 132 ? -16.137 1.459 3.044 1.00 94.94 132 GLU A CA 1
ATOM 1025 C C . GLU A 1 132 ? -14.913 1.496 2.122 1.00 94.94 132 GLU A C 1
ATOM 1027 O O . GLU A 1 132 ? -15.051 1.423 0.904 1.00 94.94 132 GLU A O 1
ATOM 1032 N N . LYS A 1 133 ? -13.708 1.630 2.682 1.00 97.00 133 LYS A N 1
ATOM 1033 C CA . LYS A 1 133 ? -12.470 1.846 1.921 1.00 97.00 133 LYS A CA 1
ATOM 1034 C C . LYS A 1 133 ? -11.649 0.571 1.825 1.00 97.00 133 LYS A C 1
ATOM 1036 O O . LYS A 1 133 ? -11.811 -0.367 2.611 1.00 97.00 133 LYS A O 1
ATOM 1041 N N . ARG A 1 134 ? -10.755 0.517 0.841 1.00 96.31 134 ARG A N 1
ATOM 1042 C CA . ARG A 1 134 ? -9.952 -0.677 0.531 1.00 96.31 134 ARG A CA 1
ATOM 1043 C C . ARG A 1 134 ? -8.457 -0.408 0.538 1.00 96.31 134 ARG A C 1
ATOM 1045 O O . ARG A 1 134 ? -7.696 -1.323 0.844 1.00 96.31 134 ARG A O 1
ATOM 1052 N N . VAL A 1 135 ? -8.042 0.822 0.250 1.00 97.94 135 VAL A N 1
ATOM 1053 C CA . VAL A 1 135 ? -6.633 1.220 0.245 1.00 97.94 135 VAL A CA 1
ATOM 1054 C C . VAL A 1 135 ? -6.402 2.296 1.298 1.00 97.94 135 VAL A C 1
ATOM 1056 O O . VAL A 1 135 ? -6.994 3.370 1.250 1.00 97.94 135 VAL A O 1
ATOM 1059 N N . PHE A 1 136 ? -5.540 2.000 2.264 1.00 97.56 136 PHE A N 1
ATOM 1060 C CA . PHE A 1 136 ? -5.309 2.840 3.432 1.00 97.56 136 PHE A CA 1
ATOM 1061 C C . PHE A 1 136 ? -3.886 3.360 3.413 1.00 97.56 136 PHE A C 1
ATOM 1063 O O . PHE A 1 136 ? -2.932 2.594 3.296 1.00 97.56 136 PHE A O 1
ATOM 1070 N N . PHE A 1 137 ? -3.753 4.665 3.581 1.00 97.69 137 PHE A N 1
ATOM 1071 C CA . PHE A 1 137 ? -2.484 5.342 3.774 1.00 97.69 137 PHE A CA 1
ATOM 1072 C C . PHE A 1 137 ? -2.505 5.963 5.164 1.00 97.69 137 PHE A C 1
ATOM 1074 O O . PHE A 1 137 ? -3.376 6.774 5.469 1.00 97.69 137 PHE A O 1
ATOM 1081 N N . LEU A 1 138 ? -1.595 5.542 6.039 1.00 95.94 138 LEU A N 1
ATOM 1082 C CA . LEU A 1 138 ? -1.632 5.929 7.449 1.00 95.94 138 LEU A CA 1
ATOM 1083 C C . LEU A 1 138 ? -0.253 5.879 8.098 1.00 95.94 138 LEU A C 1
ATOM 1085 O O . LEU A 1 138 ? 0.719 5.408 7.511 1.00 95.94 138 LEU A O 1
ATOM 1089 N N . THR A 1 139 ? -0.151 6.387 9.323 1.00 92.81 139 THR A N 1
ATOM 1090 C CA . THR A 1 139 ? 1.066 6.218 10.120 1.00 92.81 139 THR A CA 1
ATOM 1091 C C . THR A 1 139 ? 1.008 4.916 10.926 1.00 92.81 139 THR A C 1
ATOM 1093 O O . THR A 1 139 ? -0.079 4.478 11.303 1.00 92.81 139 THR A O 1
ATOM 1096 N N . PRO A 1 140 ? 2.155 4.309 11.272 1.00 89.38 140 PRO A N 1
ATOM 1097 C CA . PRO A 1 140 ? 2.196 3.076 12.066 1.00 89.38 140 PRO A CA 1
ATOM 1098 C C . PRO A 1 140 ? 1.422 3.168 13.381 1.00 89.38 140 PRO A C 1
ATOM 1100 O O . PRO A 1 140 ? 0.770 2.213 13.789 1.00 89.38 140 PRO A O 1
ATOM 1103 N N . GLN A 1 141 ? 1.445 4.340 14.022 1.00 87.19 141 GLN A N 1
ATOM 1104 C CA . GLN A 1 141 ? 0.714 4.573 15.265 1.00 87.19 141 GLN A CA 1
ATOM 1105 C C . GLN A 1 141 ? -0.803 4.433 15.086 1.00 87.19 141 GLN A C 1
ATOM 1107 O O . GLN A 1 141 ? -1.471 3.879 15.955 1.00 87.19 141 GLN A O 1
ATOM 1112 N N . VAL A 1 142 ? -1.345 4.918 13.962 1.00 91.00 142 VAL A N 1
ATOM 1113 C CA . VAL A 1 142 ? -2.770 4.760 13.634 1.00 91.00 142 VAL A CA 1
ATOM 1114 C C . VAL A 1 142 ? -3.089 3.280 13.442 1.00 91.00 142 VAL A C 1
ATOM 1116 O O . VAL A 1 142 ? -4.039 2.792 14.041 1.00 91.00 142 VAL A O 1
ATOM 1119 N N . MET A 1 143 ? -2.241 2.544 12.712 1.00 90.25 143 MET A N 1
ATOM 1120 C CA . MET A 1 143 ? -2.429 1.106 12.499 1.00 90.25 143 MET A CA 1
ATOM 1121 C C . MET A 1 143 ? -2.508 0.333 13.816 1.00 90.25 143 MET A C 1
ATOM 1123 O O . MET A 1 143 ? -3.418 -0.464 14.019 1.00 90.25 143 MET A O 1
ATOM 1127 N N . VAL A 1 144 ? -1.556 0.566 14.722 1.00 85.62 144 VAL A N 1
ATOM 1128 C CA . VAL A 1 144 ? -1.521 -0.120 16.020 1.00 85.62 144 VAL A CA 1
ATOM 1129 C C . VAL A 1 144 ? -2.754 0.190 16.842 1.00 85.62 144 VAL A C 1
ATOM 1131 O O . VAL A 1 144 ? -3.333 -0.719 17.432 1.00 85.62 144 VAL A O 1
ATOM 1134 N N . ASN A 1 145 ? -3.167 1.457 16.872 1.00 86.38 145 ASN A N 1
ATOM 1135 C CA . ASN A 1 145 ? -4.366 1.851 17.592 1.00 86.38 145 ASN A CA 1
ATOM 1136 C C . ASN A 1 145 ? -5.596 1.115 17.045 1.00 86.38 145 ASN A C 1
ATOM 1138 O O . ASN A 1 145 ? -6.317 0.515 17.836 1.00 86.38 145 ASN A O 1
ATOM 1142 N N . ASP A 1 146 ? -5.769 1.076 15.724 1.00 87.44 146 ASP A N 1
ATOM 1143 C CA . ASP A 1 146 ? -6.923 0.450 15.069 1.00 87.44 146 ASP A CA 1
ATOM 1144 C C . ASP A 1 146 ? -6.967 -1.070 15.255 1.00 87.44 146 ASP A C 1
ATOM 1146 O O . ASP A 1 146 ? -8.044 -1.657 15.380 1.00 87.44 146 ASP A O 1
ATOM 1150 N N . LEU A 1 147 ? -5.802 -1.720 15.290 1.00 85.19 147 LEU A N 1
ATOM 1151 C CA . LEU A 1 147 ? -5.694 -3.145 15.600 1.00 85.19 147 LEU A CA 1
ATOM 1152 C C . LEU A 1 147 ? -6.002 -3.418 17.071 1.00 85.19 147 LEU A C 1
ATOM 1154 O O . LEU A 1 147 ? -6.710 -4.370 17.385 1.00 85.19 147 LEU A O 1
ATOM 1158 N N . ARG A 1 148 ? -5.498 -2.575 17.979 1.00 84.06 148 ARG A N 1
ATOM 1159 C CA . ARG A 1 148 ? -5.724 -2.703 19.424 1.00 84.06 148 ARG A CA 1
ATOM 1160 C C . ARG A 1 148 ? -7.196 -2.518 19.786 1.00 84.06 148 ARG A C 1
ATOM 1162 O O . ARG A 1 148 ? -7.684 -3.182 20.694 1.00 84.06 148 ARG A O 1
ATOM 1169 N N . THR A 1 149 ? -7.902 -1.623 19.098 1.00 83.00 149 THR A N 1
ATOM 1170 C CA . THR A 1 149 ? -9.335 -1.373 19.316 1.00 83.00 149 THR A CA 1
ATOM 1171 C C . THR A 1 149 ? -10.243 -2.303 18.513 1.00 83.00 149 THR A C 1
ATOM 1173 O O . THR A 1 149 ? -11.459 -2.148 18.584 1.00 83.00 149 THR A O 1
ATOM 1176 N N . ASN A 1 150 ? -9.688 -3.258 17.754 1.00 80.25 150 ASN A N 1
ATOM 1177 C CA . ASN A 1 150 ? -10.421 -4.116 16.815 1.00 80.25 150 ASN A CA 1
ATOM 1178 C C . ASN A 1 150 ? -11.254 -3.336 15.775 1.00 80.25 150 ASN A C 1
ATOM 1180 O O . ASN A 1 150 ? -12.221 -3.864 15.226 1.00 80.25 150 ASN A O 1
ATOM 1184 N N . SER A 1 151 ? -10.866 -2.096 15.459 1.00 83.69 151 SER A N 1
ATOM 1185 C CA . SER A 1 151 ? -11.486 -1.309 14.385 1.00 83.69 151 SER A CA 1
ATOM 1186 C C . SER A 1 151 ? -11.200 -1.922 13.008 1.00 83.69 151 SER A C 1
ATOM 1188 O O . SER A 1 151 ? -12.006 -1.788 12.088 1.00 83.69 151 SER A O 1
ATOM 1190 N N . CYS A 1 152 ? -10.056 -2.604 12.878 1.00 81.75 152 CYS A N 1
ATOM 1191 C CA . CYS A 1 152 ? -9.619 -3.306 11.678 1.00 81.75 152 CYS A CA 1
ATOM 1192 C C . CYS A 1 152 ? -9.355 -4.789 11.975 1.00 81.75 152 CYS A C 1
ATOM 1194 O O . CYS A 1 152 ? -8.415 -5.097 12.712 1.00 81.75 152 CYS A O 1
ATOM 1196 N N . PRO A 1 153 ? -10.117 -5.725 11.381 1.00 81.56 153 PRO A N 1
ATOM 1197 C CA . PRO A 1 153 ? -9.777 -7.140 11.432 1.00 81.56 153 PRO A CA 1
ATOM 1198 C C . PRO A 1 153 ? -8.465 -7.407 10.667 1.00 81.56 153 PRO A C 1
ATOM 1200 O O . PRO A 1 153 ? -8.426 -7.214 9.445 1.00 81.56 153 PRO A O 1
ATOM 1203 N N . PRO A 1 154 ? -7.399 -7.914 11.323 1.00 82.38 154 PRO A N 1
ATOM 1204 C CA . PRO A 1 154 ? -6.114 -8.165 10.662 1.00 82.38 154 PRO A CA 1
ATOM 1205 C C . PRO A 1 154 ? -6.219 -9.137 9.479 1.00 82.38 154 PRO A C 1
ATOM 1207 O O . PRO A 1 154 ? -5.407 -9.089 8.558 1.00 82.38 154 PRO A O 1
ATOM 1210 N N . SER A 1 155 ? -7.222 -10.022 9.493 1.00 81.75 155 SER A N 1
ATOM 1211 C CA . SER A 1 155 ? -7.460 -11.022 8.448 1.00 81.75 155 SER A CA 1
ATOM 1212 C C . SER A 1 155 ? -7.829 -10.437 7.087 1.00 81.75 155 SER A C 1
ATOM 1214 O O . SER A 1 155 ? -7.578 -11.068 6.055 1.00 81.75 155 SER A O 1
ATOM 1216 N N . LEU A 1 156 ? -8.386 -9.224 7.076 1.00 87.25 156 LEU A N 1
ATOM 1217 C CA . LEU A 1 156 ? -8.761 -8.532 5.851 1.00 87.25 156 LEU A CA 1
ATOM 1218 C C . LEU A 1 156 ? -7.559 -7.878 5.165 1.00 87.25 156 LEU A C 1
ATOM 1220 O O . LEU A 1 156 ? -7.645 -7.576 3.979 1.00 87.25 156 LEU A O 1
ATOM 1224 N N . ILE A 1 157 ? -6.437 -7.674 5.859 1.00 89.88 157 ILE A N 1
ATOM 1225 C CA . ILE A 1 157 ? -5.237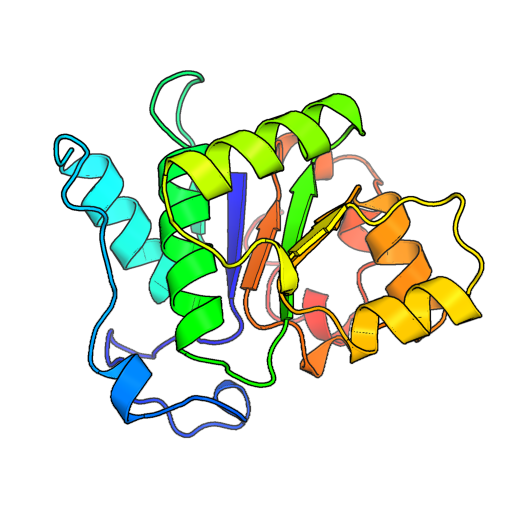 -7.055 5.286 1.00 89.88 157 ILE A CA 1
ATOM 1226 C C . ILE A 1 157 ? -4.491 -8.091 4.449 1.00 89.88 157 ILE A C 1
ATOM 1228 O O . ILE A 1 157 ? -3.980 -9.083 4.967 1.00 89.88 157 ILE A O 1
ATOM 1232 N N . LYS A 1 158 ? -4.414 -7.853 3.139 1.00 90.19 158 LYS A N 1
ATOM 1233 C CA . LYS A 1 158 ? -3.788 -8.782 2.184 1.00 90.19 158 LYS A CA 1
ATOM 1234 C C . LYS A 1 158 ? -2.403 -8.328 1.733 1.00 90.19 158 LYS A C 1
ATOM 1236 O O . LYS A 1 158 ? -1.571 -9.170 1.403 1.00 90.19 158 LYS A O 1
ATOM 1241 N N . CYS A 1 159 ? -2.139 -7.022 1.787 1.00 92.75 159 CYS A N 1
ATOM 1242 C CA . CYS A 1 159 ? -0.842 -6.419 1.498 1.00 92.75 159 CYS A CA 1
ATOM 1243 C C . CYS A 1 159 ? -0.565 -5.261 2.463 1.00 92.75 159 CYS A C 1
ATOM 1245 O O . CYS A 1 159 ? -1.430 -4.407 2.679 1.00 92.75 159 CYS A O 1
ATOM 1247 N N . LEU A 1 160 ? 0.644 -5.242 3.023 1.00 93.56 160 LEU A N 1
ATOM 1248 C CA . LEU A 1 160 ? 1.150 -4.200 3.906 1.00 93.56 160 LEU A CA 1
ATOM 1249 C C . LEU A 1 160 ? 2.499 -3.703 3.383 1.00 93.56 160 LEU A C 1
ATOM 1251 O O . LEU A 1 160 ? 3.467 -4.458 3.308 1.00 93.56 160 LEU A O 1
ATOM 1255 N N . VAL A 1 161 ? 2.571 -2.418 3.061 1.00 94.56 161 VAL A N 1
ATOM 1256 C CA . VAL A 1 161 ? 3.812 -1.734 2.701 1.00 94.56 161 VAL A CA 1
ATOM 1257 C C . VAL A 1 161 ? 4.249 -0.862 3.865 1.00 94.56 161 VAL A C 1
ATOM 1259 O O . VAL A 1 161 ? 3.475 -0.052 4.367 1.00 94.56 161 VAL A O 1
ATOM 1262 N N . VAL A 1 162 ? 5.505 -1.004 4.275 1.00 91.69 162 VAL A N 1
ATOM 1263 C CA . VAL A 1 162 ? 6.133 -0.185 5.310 1.00 91.69 162 VAL A CA 1
ATOM 1264 C C . VAL A 1 162 ? 7.267 0.620 4.700 1.00 91.69 162 VAL A C 1
ATOM 1266 O O . VAL A 1 162 ? 8.329 0.085 4.345 1.00 91.69 162 VAL A O 1
ATOM 1269 N N . ASP A 1 163 ? 7.046 1.923 4.581 1.00 90.19 163 ASP A N 1
ATOM 1270 C CA . ASP A 1 163 ? 8.087 2.859 4.194 1.00 90.19 163 ASP A CA 1
ATOM 1271 C C . ASP A 1 163 ? 9.022 3.153 5.369 1.00 90.19 163 ASP A C 1
ATOM 1273 O O . ASP A 1 163 ? 8.629 3.114 6.533 1.00 90.19 163 ASP A O 1
ATOM 1277 N N . GLU A 1 164 ? 10.293 3.403 5.061 1.00 84.75 164 GLU A N 1
ATOM 1278 C CA . GLU A 1 164 ? 11.342 3.618 6.068 1.00 84.75 164 GLU A CA 1
ATOM 1279 C C . GLU A 1 164 ? 11.409 2.536 7.160 1.00 84.75 164 GLU A C 1
ATOM 1281 O O . GLU A 1 164 ? 11.670 2.819 8.326 1.00 84.75 164 GLU A O 1
ATOM 1286 N N . ALA A 1 165 ? 11.229 1.269 6.763 1.00 77.06 165 ALA A N 1
ATOM 1287 C CA . ALA A 1 165 ? 11.246 0.101 7.653 1.00 77.06 165 ALA A CA 1
ATOM 1288 C C . ALA A 1 165 ? 12.498 -0.011 8.551 1.00 77.06 165 ALA A C 1
ATOM 1290 O O . ALA A 1 165 ? 12.432 -0.617 9.611 1.00 77.06 165 ALA A O 1
ATOM 1291 N N . HIS A 1 166 ? 13.620 0.620 8.190 1.00 76.75 166 HIS A N 1
ATOM 1292 C CA . HIS A 1 166 ? 14.804 0.699 9.054 1.00 76.75 166 HIS A CA 1
ATOM 1293 C C . HIS A 1 166 ? 14.533 1.446 10.378 1.00 76.75 166 HIS A C 1
ATOM 1295 O O . HIS A 1 166 ? 15.239 1.250 11.362 1.00 76.75 166 HIS A O 1
ATOM 1301 N N . ARG A 1 167 ? 13.495 2.291 10.429 1.00 70.12 167 ARG A N 1
ATOM 1302 C CA . ARG A 1 167 ? 13.032 2.973 11.647 1.00 70.12 167 ARG A CA 1
ATOM 1303 C C . ARG A 1 167 ? 12.236 2.057 12.579 1.00 70.12 167 ARG A C 1
ATOM 1305 O O . ARG A 1 167 ? 11.963 2.450 13.706 1.00 70.12 167 ARG A O 1
ATOM 1312 N N . ALA A 1 168 ? 11.870 0.855 12.134 1.00 57.94 168 ALA A N 1
ATOM 1313 C CA . ALA A 1 168 ? 11.075 -0.096 12.909 1.00 57.94 168 ALA A CA 1
ATOM 1314 C C . ALA A 1 168 ? 11.885 -0.893 13.953 1.00 57.94 168 ALA A C 1
ATOM 1316 O O . ALA A 1 168 ? 11.299 -1.661 14.703 1.00 57.94 168 ALA A O 1
ATOM 1317 N N . VAL A 1 169 ? 13.211 -0.712 14.021 1.00 51.75 169 VAL A N 1
ATOM 1318 C CA . VAL A 1 169 ? 14.127 -1.552 14.823 1.00 51.75 169 VAL A CA 1
ATOM 1319 C C . VAL A 1 169 ? 14.208 -1.136 16.305 1.00 51.75 169 VAL A C 1
ATOM 1321 O O . VAL A 1 169 ? 14.702 -1.895 17.128 1.00 51.75 169 VAL A O 1
ATOM 1324 N N . LYS A 1 170 ? 13.726 0.055 16.684 1.00 42.97 170 LYS A N 1
ATOM 1325 C CA . LYS A 1 170 ? 13.838 0.580 18.060 1.00 42.97 170 LYS A CA 1
ATOM 1326 C C . LYS A 1 170 ? 12.452 0.814 18.670 1.00 42.97 170 LYS A C 1
ATOM 1328 O O . LYS A 1 170 ? 11.897 1.886 18.466 1.00 42.97 170 LYS A O 1
ATOM 1333 N N . ASP A 1 171 ? 11.888 -0.192 19.345 1.00 45.47 171 ASP A N 1
ATOM 1334 C CA . ASP A 1 171 ? 10.684 -0.130 20.211 1.00 45.47 171 ASP A CA 1
ATOM 1335 C C . ASP A 1 171 ? 9.423 0.562 19.658 1.00 45.47 171 ASP A C 1
ATOM 1337 O O . ASP A 1 171 ? 8.519 0.954 20.398 1.00 45.47 171 ASP A O 1
ATOM 1341 N N . TYR A 1 172 ? 9.311 0.705 18.341 1.00 46.09 172 TYR A N 1
ATOM 1342 C CA . TYR A 1 172 ? 8.188 1.414 17.746 1.00 46.09 172 TYR A CA 1
ATOM 1343 C C . TYR A 1 172 ? 6.994 0.490 17.507 1.00 46.09 172 TYR A C 1
ATOM 1345 O O . TYR A 1 172 ? 7.151 -0.697 17.227 1.00 46.09 172 TYR A O 1
ATOM 1353 N N . ALA A 1 173 ? 5.805 1.100 17.540 1.00 46.66 173 ALA A N 1
ATOM 1354 C CA . ALA A 1 173 ? 4.475 0.622 17.140 1.00 46.66 173 ALA A CA 1
ATOM 1355 C C . ALA A 1 173 ? 4.433 -0.604 16.186 1.00 46.66 173 ALA A C 1
ATOM 1357 O O . ALA A 1 173 ? 3.607 -1.497 16.346 1.00 46.66 173 ALA A O 1
ATOM 1358 N N . TYR A 1 174 ? 5.355 -0.710 15.233 1.00 50.34 174 TYR A N 1
ATOM 1359 C CA . TYR A 1 174 ? 5.536 -1.865 14.352 1.00 50.34 174 TYR A CA 1
ATOM 1360 C C . TYR A 1 174 ? 5.575 -3.241 15.046 1.00 50.34 174 TYR A C 1
ATOM 1362 O O . TYR A 1 174 ? 5.006 -4.185 14.501 1.00 50.34 174 TYR A O 1
ATOM 1370 N N . CYS A 1 175 ? 6.178 -3.368 16.236 1.00 43.75 175 CYS A N 1
ATOM 1371 C CA . CYS A 1 175 ? 6.265 -4.645 16.966 1.00 43.75 175 CYS A CA 1
ATOM 1372 C C . CYS A 1 175 ? 4.970 -5.031 17.709 1.00 43.75 175 CYS A C 1
ATOM 1374 O O . CYS A 1 175 ? 4.839 -6.167 18.153 1.00 43.75 175 CYS A O 1
ATOM 1376 N N . GLN A 1 176 ? 4.008 -4.109 17.844 1.00 43.91 176 GLN A N 1
ATOM 1377 C CA . GLN A 1 176 ? 2.742 -4.329 18.564 1.00 43.91 176 GLN A CA 1
ATOM 1378 C C . GLN A 1 176 ? 1.570 -4.697 17.639 1.00 43.91 176 GLN A C 1
ATOM 1380 O O . GLN A 1 176 ? 0.437 -4.869 18.091 1.00 43.91 176 GLN A O 1
ATOM 1385 N N . VAL A 1 177 ? 1.827 -4.843 16.336 1.00 48.06 177 VAL A N 1
ATOM 1386 C CA . VAL A 1 177 ? 0.878 -5.420 15.377 1.00 48.06 177 VAL A CA 1
ATOM 1387 C C . VAL A 1 177 ? 0.715 -6.905 15.734 1.00 48.06 177 VAL A C 1
ATOM 1389 O O . VAL A 1 177 ? 1.581 -7.710 15.408 1.00 48.06 177 VAL A O 1
ATOM 1392 N N . ASN A 1 178 ? -0.365 -7.198 16.471 1.00 35.78 178 ASN A N 1
ATOM 1393 C CA . ASN A 1 178 ? -0.839 -8.465 17.057 1.00 35.78 178 ASN A CA 1
ATOM 1394 C C . ASN A 1 178 ? -0.095 -9.763 16.631 1.00 35.78 178 ASN A C 1
ATOM 1396 O O . ASN A 1 178 ? 0.031 -9.999 15.428 1.00 35.78 178 ASN A O 1
ATOM 1400 N N . PRO A 1 179 ? 0.262 -10.664 17.577 1.00 37.84 179 PRO A N 1
ATOM 1401 C CA . PRO A 1 179 ? 0.918 -11.962 17.342 1.00 37.84 179 PRO A CA 1
ATOM 1402 C C . PRO A 1 179 ? 0.415 -12.786 16.142 1.00 37.84 179 PRO A C 1
ATOM 1404 O O . PRO A 1 179 ? 1.209 -13.446 15.481 1.00 37.84 179 PRO A O 1
ATOM 1407 N N . SER A 1 180 ? -0.868 -12.707 15.777 1.00 41.62 180 SER A N 1
ATOM 1408 C CA . SER A 1 180 ? -1.411 -13.404 14.590 1.00 41.62 180 SER A CA 1
ATOM 1409 C C . SER A 1 180 ? -0.861 -12.890 13.242 1.00 41.62 180 SER A C 1
ATOM 1411 O O . SER A 1 180 ? -1.018 -13.539 12.210 1.00 41.62 180 SER A O 1
ATOM 1413 N N . PHE A 1 181 ? -0.252 -11.702 13.231 1.00 44.91 181 PHE A N 1
ATOM 1414 C CA . PHE A 1 181 ? 0.457 -11.089 12.102 1.00 44.91 181 PHE A CA 1
ATOM 1415 C C . PHE A 1 181 ? 1.985 -11.228 12.267 1.00 44.91 181 PHE A C 1
ATOM 1417 O O . PHE A 1 181 ? 2.712 -11.349 11.283 1.00 44.91 181 PHE A O 1
ATOM 1424 N N . THR A 1 182 ? 2.470 -11.239 13.516 1.00 39.97 182 THR A N 1
ATOM 1425 C CA . THR A 1 182 ? 3.894 -11.256 13.895 1.00 39.97 182 THR A CA 1
ATOM 1426 C C . THR A 1 182 ? 4.525 -12.655 13.867 1.00 39.97 182 THR A C 1
ATOM 1428 O O . THR A 1 182 ? 5.677 -12.767 13.445 1.00 39.97 182 THR A O 1
ATOM 1431 N N . TYR A 1 183 ? 3.803 -13.723 14.249 1.00 37.50 183 TYR A N 1
ATOM 1432 C CA . TYR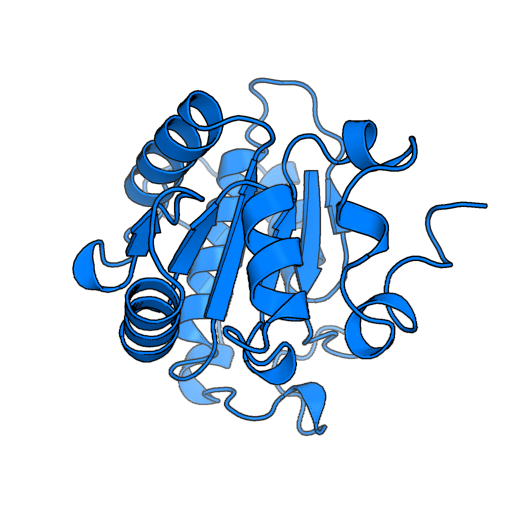 A 1 183 ? 4.360 -15.087 14.348 1.00 37.50 183 TYR A CA 1
ATOM 1433 C C . TYR A 1 183 ? 4.840 -15.666 13.008 1.00 37.50 183 TYR A C 1
ATOM 1435 O O . TYR A 1 183 ? 5.719 -16.524 13.002 1.00 37.50 183 TYR A O 1
ATOM 1443 N N . THR A 1 184 ? 4.341 -15.162 11.876 1.00 39.84 184 THR A N 1
ATOM 1444 C CA . THR A 1 184 ? 4.727 -15.655 10.543 1.00 39.84 184 THR A CA 1
ATOM 1445 C C . THR A 1 184 ? 5.767 -14.764 9.844 1.00 39.84 184 THR A C 1
ATOM 1447 O O . THR A 1 184 ? 6.391 -15.214 8.888 1.00 39.84 184 THR A O 1
ATOM 1450 N N . LEU A 1 185 ? 5.979 -13.506 10.271 1.00 41.06 185 LEU A N 1
ATOM 1451 C CA . LEU A 1 185 ? 6.595 -12.482 9.398 1.00 41.06 185 LEU A CA 1
ATOM 1452 C C . LEU A 1 185 ? 7.816 -11.724 9.942 1.00 41.06 185 LEU A C 1
ATOM 1454 O O . LEU A 1 185 ? 8.545 -11.146 9.139 1.00 41.06 185 LEU A O 1
ATOM 1458 N N . LEU A 1 186 ? 8.071 -11.704 11.253 1.00 36.31 186 LEU A N 1
ATOM 1459 C CA . LEU A 1 186 ? 9.163 -10.903 11.840 1.00 36.31 186 LEU A CA 1
ATOM 1460 C C . LEU A 1 186 ? 10.348 -11.667 12.472 1.00 36.31 186 LEU A C 1
ATOM 1462 O O . LEU A 1 186 ? 11.424 -11.070 12.522 1.00 36.31 186 LEU A O 1
ATOM 1466 N N . PRO A 1 187 ? 10.268 -12.957 12.866 1.00 34.47 187 PRO A N 1
ATOM 1467 C CA . PRO A 1 187 ? 11.432 -13.640 13.447 1.00 34.47 187 PRO A CA 1
ATOM 1468 C C . PRO A 1 187 ? 12.608 -13.870 12.480 1.00 34.47 187 PRO A C 1
ATOM 1470 O O . PRO A 1 187 ? 13.705 -14.162 12.934 1.00 34.47 187 PRO A O 1
ATOM 1473 N N . GLN A 1 188 ? 12.414 -13.739 11.161 1.00 36.41 188 GLN A N 1
ATOM 1474 C CA . GLN A 1 188 ? 13.470 -13.993 10.165 1.00 36.41 188 GLN A CA 1
ATOM 1475 C C . GLN A 1 188 ? 14.319 -12.761 9.799 1.00 36.41 188 GLN A C 1
ATOM 1477 O O . GLN A 1 188 ? 15.269 -12.896 9.036 1.00 36.41 188 GLN A O 1
ATOM 1482 N N . PHE A 1 189 ? 13.994 -11.569 10.312 1.00 36.50 189 PHE A N 1
ATOM 1483 C CA . PHE A 1 189 ? 14.689 -10.320 9.951 1.00 36.50 189 PHE A CA 1
ATOM 1484 C C . PHE A 1 189 ? 15.348 -9.594 11.138 1.00 36.50 189 PHE A C 1
ATOM 1486 O O . PHE A 1 189 ? 15.920 -8.525 10.941 1.00 36.50 189 PHE A O 1
ATOM 1493 N N . LEU A 1 190 ? 15.260 -10.147 12.354 1.00 31.80 190 LEU A N 1
ATOM 1494 C CA . LEU A 1 190 ? 15.815 -9.562 13.587 1.00 31.80 190 LEU A CA 1
ATOM 1495 C C . LEU A 1 190 ? 16.758 -10.520 14.345 1.00 31.80 190 LEU A C 1
ATOM 1497 O O . LEU A 1 190 ? 16.873 -10.426 15.566 1.00 31.80 190 LEU A O 1
ATOM 1501 N N . GLN A 1 191 ? 17.437 -11.418 13.627 1.00 28.69 191 GLN A N 1
ATOM 1502 C CA . GLN A 1 191 ? 18.664 -12.062 14.110 1.00 28.69 191 GLN A CA 1
ATOM 1503 C C . GLN A 1 191 ? 19.866 -11.485 13.372 1.00 28.69 191 GLN A C 1
ATOM 1505 O O . GLN A 1 191 ? 19.763 -11.338 12.132 1.00 28.69 191 GLN A O 1
#

Sequence (191 aa):
MLILSRVGGKDGCLLYNGAEAEGFHIAAGTSYIYPTNFPVRQYQATMVKTSLFKNTLVSLPTGLGKTFIAAVVMYNYYRWYPCGKVVFMAPTRPLVAQQIRACHNIMNIPVGDTVEMTGNLNAQQQMTLWKEKRVFFLTPQVMVNDLRTNSCPPSLIKCLVVDEAHRAVKDYAYCQVNPSFTYTLLPQFLQ

pLDDT: mean 81.36, std 18.88, range [28.69, 97.94]

Foldseek 3Di:
DKKDFLAQPVPLDLDDDDPSLPQFDVVLSVDFDFDPPDDDDPVLVVLLSCSLNDTDDDDDDPPPQPLLSLLRSQVSLCSGHVQAAAEEADADPVVLVVSVVSSCVNDVDPPQQEDEDDPVDDLVRLLVNLRRHRYYRYHLVRVLVCQVVVSHDPSRHGMYHYPPCVVVLPPDSVVNNDPVRCVVHPPVPND

Organism: NCBI:txid642074

InterPro domains:
  IPR006935 Helicase/UvrB, N-terminal [PF04851] (39-182)
  IPR014001 Helicase superfamily 1/2, ATP-binding domain [PS51192] (47-191)
  IPR014001 Helicase superfamily 1/2, ATP-binding domain [SM00487] (36-189)
  IPR027417 P-loop containing nucleoside triphosphate hydrolas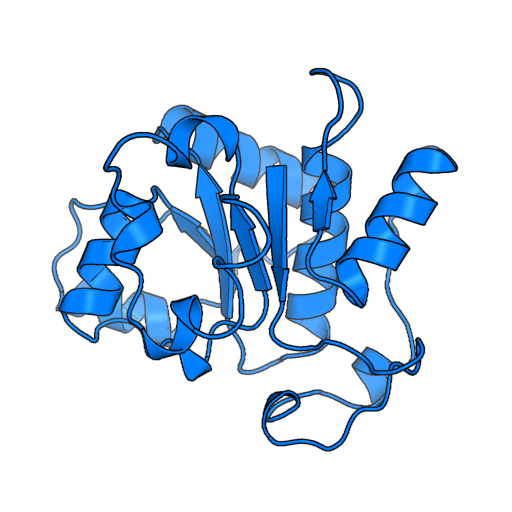e [G3DSA:3.40.50.300] (33-189)
  IPR027417 P-loop containing nucleoside triphosphate hydrolase [SSF52540] (24-174)

Secondary structure (DSSP, 8-state):
-EEEES---GGG-S---SGGGTT--HHHHT-----SSS---HHHHHHHHHHHHS-EE----TTS-HHHHHHHHHHHHHHH-TT-EEEEE-SSHHHHHHHHHHHHHHS---GGGEEEE-TTS-HHHHHHHHHH-SEEEE-HHHHHHHHHTTSS-GGGEEEEEETTGGGGGSS-GGGGS-HHHHTTTSTTS--

Radius of gyration: 15.61 Å; chains: 1; bounding box: 36×37×40 Å